Protein AF-A0AA37P888-F1 (afdb_monomer_lite)

pLDDT: mean 81.03, std 15.29, range [33.66, 96.69]

InterPro domains:
  IPR003111 Lon protease, N-terminal domain [PF02190] (8-182)
  IPR003111 Lon protease, N-terminal domain [PS51787] (9-200)
  IPR015947 PUA-like superfamily [SSF88697] (8-184)
  IPR046336 Lon protease, N-terminal domain superfamily [G3DSA:2.30.130.40] (1-153)

Foldseek 3Di:
DPDKDKDKAFEQEAFPPDAADAQDKDKAKDDPLALQVVVRLVVLVVVQVPPPPPRDSQNGKHWYWYFDWPQAPLARHGPDPDPPDDDCVVGPRDDSSNDDPRRTRQKGFTWGFPDWADDPDNMIITIIHGHFIKGFPDFPDPPPTTMTIIITDDDDDDDDPVVVVVVVVVVVVVVVVVVVVVVVVPDDDDPPDPDDDDDD

Organism: NCBI:txid700344

Secondary structure (DSSP, 8-state):
-----EEEEEEEEEPTT----BT-EEEEEE-TT-THHHHHHHHHHHHHHHS-TT--GGGS-EEEEEBPPTTB-TTS-B--S-GGG--GGG-----TTT--GGGB-SEEEEEEEEEEEE-SSS-EEEEEEEEEEEEEEEEEE-SSSEEEEEEEE-------HHHHHHHHHHHHHHHHHHHHHHHHHHSPPPTT--------

Radius of gyration: 19.97 Å; chains: 1; bounding box: 48×46×51 Å

Sequence (200 aa):
MARSQTKTLPVIPLARGTILLPGVAQRIPVTAARPDIPALLANVYTRAASAAPNERIDAVPIACVPVSSPFVGPNGQLLIQDADQMDESLIKEVDPGTARKADLFNYGVAARITGIEGRGTAEFALRVEGIARIRVEKVTQERPHFEAKVKYFYDEVATDAQMQELFSLLKLRSRELVTILRISALLPRSPDSPGGLSPC

Structure (mmCIF, N/CA/C/O backbone):
data_AF-A0AA37P888-F1
#
_entry.id   AF-A0AA37P888-F1
#
loop_
_atom_site.group_PDB
_atom_site.id
_atom_site.type_symbol
_atom_site.label_atom_id
_atom_site.label_alt_id
_atom_site.label_comp_id
_atom_site.label_asym_id
_atom_site.label_entity_id
_atom_site.label_seq_id
_atom_site.pdbx_PDB_ins_code
_atom_site.Cartn_x
_atom_site.Cartn_y
_atom_site.Cartn_z
_atom_site.occupancy
_atom_site.B_iso_or_equiv
_atom_site.auth_seq_id
_atom_site.auth_comp_id
_atom_site.auth_asym_id
_atom_site.auth_atom_id
_atom_site.pdbx_PDB_model_num
ATOM 1 N N . MET A 1 1 ? -14.614 20.191 -3.184 1.00 42.12 1 MET A N 1
ATOM 2 C CA . MET A 1 1 ? -14.450 19.108 -4.183 1.00 42.12 1 MET A CA 1
ATOM 3 C C . MET A 1 1 ? -12.969 18.786 -4.246 1.00 42.12 1 MET A C 1
ATOM 5 O O . MET A 1 1 ? -12.220 19.567 -4.823 1.00 42.12 1 MET A O 1
ATOM 9 N N . ALA A 1 2 ? -12.543 17.697 -3.601 1.00 47.72 2 ALA A N 1
ATOM 10 C CA . ALA A 1 2 ? -11.135 17.324 -3.521 1.00 47.72 2 ALA A CA 1
ATOM 11 C C . ALA A 1 2 ? -10.529 17.186 -4.929 1.00 47.72 2 ALA A C 1
ATOM 13 O O . ALA A 1 2 ? -11.081 16.509 -5.802 1.00 47.72 2 ALA A O 1
ATOM 14 N N . ARG A 1 3 ? -9.404 17.867 -5.163 1.00 54.91 3 ARG A N 1
ATOM 15 C CA . ARG A 1 3 ? -8.704 17.911 -6.451 1.00 54.91 3 ARG A CA 1
ATOM 16 C C . ARG A 1 3 ? -8.185 16.514 -6.787 1.00 54.91 3 ARG A C 1
ATOM 18 O O . ARG A 1 3 ? -7.140 16.097 -6.298 1.00 54.91 3 ARG A O 1
ATOM 25 N N . SER A 1 4 ? -8.922 15.769 -7.605 1.00 65.19 4 SER A N 1
ATOM 26 C CA . SER A 1 4 ? -8.526 14.408 -7.948 1.00 65.19 4 SER A CA 1
ATOM 27 C C . SER A 1 4 ? -7.425 14.417 -9.005 1.00 65.19 4 SER A C 1
ATOM 29 O O . SER A 1 4 ? -7.689 14.625 -10.191 1.00 65.19 4 SER A O 1
ATOM 31 N N . GLN A 1 5 ? -6.186 14.208 -8.572 1.00 82.44 5 GLN A N 1
ATOM 32 C CA . GLN A 1 5 ? -5.038 14.069 -9.460 1.00 82.44 5 GLN A CA 1
ATOM 33 C C . GLN A 1 5 ? -4.903 12.611 -9.904 1.00 82.44 5 GLN A C 1
ATOM 35 O O . GLN A 1 5 ? -5.024 11.691 -9.094 1.00 82.44 5 GLN A O 1
ATOM 40 N N . THR A 1 6 ? -4.650 12.403 -11.195 1.00 89.31 6 THR A N 1
ATOM 41 C CA . THR A 1 6 ? -4.393 11.071 -11.751 1.00 89.31 6 THR A CA 1
ATOM 42 C C . THR A 1 6 ? -2.917 10.951 -12.108 1.00 89.31 6 THR A C 1
ATOM 44 O O . THR A 1 6 ? -2.370 11.862 -12.730 1.00 89.31 6 THR A O 1
ATOM 47 N N . LYS A 1 7 ? -2.261 9.859 -11.709 1.00 91.31 7 LYS A N 1
ATOM 48 C CA . LYS A 1 7 ? -0.824 9.628 -11.940 1.00 91.31 7 LYS A CA 1
ATOM 49 C C . LYS A 1 7 ? -0.560 8.148 -12.213 1.00 91.31 7 LYS A C 1
ATOM 51 O O . LYS A 1 7 ? -1.308 7.295 -11.746 1.00 91.31 7 LYS A O 1
ATOM 56 N N . THR A 1 8 ? 0.499 7.843 -12.955 1.00 93.31 8 THR A N 1
ATOM 57 C CA . THR A 1 8 ? 0.959 6.461 -13.157 1.00 93.31 8 THR A CA 1
ATOM 58 C C . THR A 1 8 ? 2.022 6.123 -12.123 1.00 93.31 8 THR A C 1
ATOM 60 O O . THR A 1 8 ? 3.075 6.765 -12.097 1.00 93.31 8 THR A O 1
ATOM 63 N N . LEU A 1 9 ? 1.751 5.130 -11.277 1.00 93.75 9 LEU A N 1
ATOM 64 C CA . LEU A 1 9 ? 2.642 4.702 -10.200 1.00 93.75 9 LEU A CA 1
ATOM 65 C C . LEU A 1 9 ? 3.036 3.231 -10.361 1.00 93.75 9 LEU A C 1
ATOM 67 O O . LEU A 1 9 ? 2.211 2.428 -10.811 1.00 93.75 9 LEU A O 1
ATOM 71 N N . PRO A 1 10 ? 4.260 2.862 -9.954 1.00 94.81 10 PRO A N 1
ATOM 72 C CA . PRO A 1 10 ? 4.592 1.466 -9.726 1.00 94.81 10 PRO A CA 1
ATOM 73 C C . PRO A 1 10 ? 3.803 0.933 -8.519 1.00 94.81 10 PRO A C 1
ATOM 75 O O . PRO A 1 10 ? 3.622 1.641 -7.525 1.00 94.81 10 PRO A O 1
ATOM 78 N N . VAL A 1 11 ? 3.321 -0.305 -8.605 1.00 95.12 11 VAL A N 1
ATOM 79 C CA . VAL A 1 11 ? 2.431 -0.925 -7.617 1.00 95.12 11 VAL A CA 1
ATOM 80 C C . VAL A 1 11 ? 3.125 -2.109 -6.945 1.00 95.12 11 VAL A C 1
ATOM 82 O O . VAL A 1 11 ? 3.688 -2.969 -7.616 1.00 95.12 11 VAL A O 1
ATOM 85 N N . ILE A 1 12 ? 3.037 -2.170 -5.619 1.00 94.88 12 ILE A N 1
ATOM 86 C CA . ILE A 1 12 ? 3.432 -3.305 -4.790 1.00 94.88 12 ILE A CA 1
ATOM 87 C C . ILE A 1 12 ? 2.158 -4.019 -4.320 1.00 94.88 12 ILE A C 1
ATOM 89 O O . ILE A 1 12 ? 1.401 -3.449 -3.524 1.00 94.88 12 ILE A O 1
ATOM 93 N N . PRO A 1 13 ? 1.931 -5.270 -4.757 1.00 93.38 13 PRO A N 1
ATOM 94 C CA . PRO A 1 13 ? 0.944 -6.146 -4.146 1.00 93.38 13 PRO A CA 1
ATOM 95 C C . PRO A 1 13 ? 1.332 -6.440 -2.692 1.00 93.38 13 PRO A C 1
ATOM 97 O O . PRO A 1 13 ? 2.423 -6.958 -2.418 1.00 93.38 13 PRO A O 1
ATOM 100 N N . LEU A 1 14 ? 0.465 -6.084 -1.749 1.00 91.81 14 LEU A N 1
ATOM 101 C CA . LEU A 1 14 ? 0.632 -6.417 -0.339 1.00 91.81 14 LEU A CA 1
ATOM 102 C C . LEU A 1 14 ? 0.177 -7.857 -0.092 1.00 91.81 14 LEU A C 1
ATOM 104 O O . LEU A 1 14 ? -0.796 -8.316 -0.688 1.00 91.81 14 LEU A O 1
ATOM 108 N N . ALA A 1 15 ? 0.879 -8.557 0.798 1.00 85.88 15 ALA A N 1
ATOM 109 C CA . ALA A 1 15 ? 0.517 -9.911 1.196 1.00 85.88 15 ALA A CA 1
ATOM 110 C C . ALA A 1 15 ? -0.869 -9.948 1.854 1.00 85.88 15 ALA A C 1
ATOM 112 O O . ALA A 1 15 ? -1.365 -8.944 2.383 1.00 85.88 15 ALA A O 1
ATOM 113 N N . ARG A 1 16 ? -1.491 -11.124 1.847 1.00 82.12 16 ARG A N 1
ATOM 114 C CA . ARG A 1 16 ? -2.808 -11.314 2.448 1.00 82.12 16 ARG A CA 1
ATOM 115 C C . ARG A 1 16 ? -2.802 -10.931 3.929 1.00 82.12 16 ARG A C 1
ATOM 117 O O . ARG A 1 16 ? -1.831 -11.166 4.637 1.00 82.12 16 ARG A O 1
ATOM 124 N N . GLY A 1 17 ? -3.883 -10.296 4.379 1.00 78.44 17 GLY A N 1
ATOM 125 C CA . GLY A 1 17 ? -4.006 -9.810 5.757 1.00 78.44 17 GLY A CA 1
ATOM 126 C C . GLY A 1 17 ? -3.201 -8.542 6.058 1.00 78.44 17 GLY A C 1
ATOM 127 O O . GLY A 1 17 ? -3.301 -8.015 7.162 1.00 78.44 17 GLY A O 1
ATOM 128 N N . THR A 1 18 ? -2.449 -8.009 5.089 1.00 86.06 18 THR A N 1
ATOM 129 C CA . THR A 1 18 ? -1.682 -6.773 5.267 1.00 86.06 18 THR A CA 1
ATOM 130 C C . THR A 1 18 ? -2.299 -5.619 4.482 1.00 86.06 18 THR A C 1
ATOM 132 O O . THR A 1 18 ? -2.648 -5.748 3.308 1.00 86.06 18 THR A O 1
ATOM 135 N N . ILE A 1 19 ? -2.456 -4.473 5.145 1.00 90.81 19 ILE A N 1
ATOM 136 C CA . ILE A 1 19 ? -3.015 -3.249 4.567 1.00 90.81 19 ILE A CA 1
ATOM 137 C C . ILE A 1 19 ? -2.170 -2.078 5.054 1.00 90.81 19 ILE A C 1
ATOM 139 O O . ILE A 1 19 ? -1.877 -1.968 6.244 1.00 90.81 19 ILE A O 1
ATOM 143 N N . LEU A 1 20 ? -1.823 -1.182 4.134 1.00 93.81 20 LEU A N 1
ATOM 144 C CA . LEU A 1 20 ? -1.214 0.097 4.466 1.00 93.81 20 LEU A CA 1
ATOM 145 C C . LEU A 1 20 ? -2.306 1.157 4.596 1.00 93.81 20 LEU A C 1
ATOM 147 O O . LEU A 1 20 ? -3.192 1.235 3.747 1.00 93.81 20 LEU A O 1
ATOM 151 N N . LEU A 1 21 ? -2.225 1.991 5.629 1.00 93.62 21 LEU A N 1
ATOM 152 C CA . LEU A 1 21 ? -3.096 3.152 5.809 1.00 93.62 21 LEU A CA 1
ATOM 153 C C . LEU A 1 21 ? -2.294 4.452 5.649 1.00 93.62 21 LEU A C 1
ATOM 155 O O . LEU A 1 21 ? -1.087 4.460 5.907 1.00 93.62 21 LEU A O 1
ATOM 159 N N . PRO A 1 22 ? -2.935 5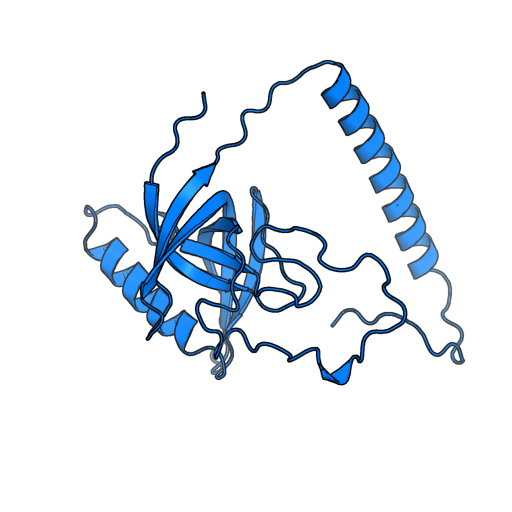.564 5.242 1.00 92.94 22 PRO A N 1
ATOM 160 C CA . PRO A 1 22 ? -2.294 6.875 5.257 1.00 92.94 22 PRO A CA 1
ATOM 161 C C . PRO A 1 22 ? -1.749 7.221 6.652 1.00 92.94 22 PRO A C 1
ATOM 163 O O . PRO A 1 22 ? -2.422 6.990 7.654 1.00 92.94 22 PRO A O 1
ATOM 166 N N . GLY A 1 23 ? -0.528 7.752 6.719 1.00 90.94 23 GLY A N 1
ATOM 167 C CA . GLY A 1 23 ? 0.169 8.106 7.959 1.00 90.94 23 GLY A CA 1
ATOM 168 C C . GLY A 1 23 ? 0.791 6.931 8.723 1.00 90.94 23 GLY A C 1
ATOM 169 O O . GLY A 1 23 ? 1.450 7.151 9.737 1.00 90.94 23 GLY A O 1
ATOM 170 N N . VAL A 1 24 ? 0.611 5.688 8.263 1.00 93.75 24 VAL A N 1
ATOM 171 C CA . VAL A 1 24 ? 1.193 4.496 8.898 1.00 93.75 24 VAL A CA 1
ATOM 172 C C . VAL A 1 24 ? 2.459 4.078 8.158 1.00 93.75 24 VAL A C 1
ATOM 174 O O . VAL A 1 24 ? 2.482 4.020 6.928 1.00 93.75 24 VAL A O 1
ATOM 177 N N . ALA A 1 25 ? 3.511 3.756 8.914 1.00 93.81 25 ALA A N 1
ATOM 178 C CA . ALA A 1 25 ? 4.709 3.120 8.382 1.00 93.81 25 ALA A CA 1
ATOM 179 C C . ALA A 1 25 ? 4.598 1.593 8.492 1.00 93.81 25 ALA A C 1
ATOM 181 O O . ALA A 1 25 ? 4.263 1.069 9.553 1.00 93.81 25 ALA A O 1
ATOM 182 N N . GLN A 1 26 ? 4.917 0.881 7.414 1.00 93.19 26 GLN A N 1
ATOM 183 C CA . GLN A 1 26 ? 4.874 -0.576 7.347 1.00 93.19 26 GLN A CA 1
ATOM 184 C C . GLN A 1 26 ? 6.192 -1.128 6.803 1.00 93.19 26 GLN A C 1
ATOM 186 O O . GLN A 1 26 ? 6.824 -0.541 5.922 1.00 93.19 26 GLN A O 1
ATOM 191 N N . ARG A 1 27 ? 6.597 -2.282 7.334 1.00 92.12 27 ARG A N 1
ATOM 192 C CA . ARG A 1 27 ? 7.737 -3.063 6.855 1.00 92.12 27 ARG A CA 1
ATOM 193 C C . ARG A 1 27 ? 7.231 -4.166 5.927 1.00 92.12 27 ARG A C 1
ATOM 195 O O . ARG A 1 27 ? 6.430 -4.993 6.349 1.00 92.12 27 ARG A O 1
ATOM 202 N N . ILE A 1 28 ? 7.690 -4.168 4.679 1.00 91.19 28 ILE A N 1
ATOM 203 C CA . ILE A 1 28 ? 7.344 -5.169 3.665 1.00 91.19 28 ILE A CA 1
ATOM 204 C C . ILE A 1 28 ? 8.554 -6.095 3.486 1.00 91.19 28 ILE A C 1
ATOM 206 O O . ILE A 1 28 ? 9.589 -5.628 3.006 1.00 91.19 28 ILE A O 1
ATOM 210 N N . PRO A 1 29 ? 8.473 -7.376 3.885 1.00 89.50 29 PRO A N 1
ATOM 211 C CA . PRO A 1 29 ? 9.562 -8.320 3.666 1.00 89.50 29 PRO A CA 1
ATOM 212 C C . PRO A 1 29 ? 9.719 -8.626 2.172 1.00 89.50 29 PRO A C 1
ATOM 214 O O . PRO A 1 29 ? 8.736 -8.785 1.448 1.00 89.50 29 PRO A O 1
ATOM 217 N N . VAL A 1 30 ? 10.966 -8.710 1.718 1.00 89.00 30 VAL A N 1
ATOM 218 C CA . VAL A 1 30 ? 11.347 -9.047 0.347 1.00 89.00 30 VAL A CA 1
ATOM 219 C C . VAL A 1 30 ? 12.167 -10.329 0.382 1.00 89.00 30 VAL A C 1
ATOM 221 O O . VAL A 1 30 ? 13.340 -10.334 0.752 1.00 89.00 30 VAL A O 1
ATOM 224 N N . THR A 1 31 ? 11.506 -11.420 0.013 1.00 87.00 31 THR A N 1
ATOM 225 C CA . THR A 1 31 ? 12.065 -12.773 -0.097 1.00 87.00 31 THR A CA 1
ATOM 226 C C . THR A 1 31 ? 12.345 -13.116 -1.562 1.00 87.00 31 THR A C 1
ATOM 228 O O . THR A 1 31 ? 11.903 -12.410 -2.469 1.00 87.00 31 THR A O 1
ATOM 231 N N . ALA A 1 32 ? 12.985 -14.259 -1.829 1.00 83.06 32 ALA A N 1
ATOM 232 C CA . ALA A 1 32 ? 13.220 -14.742 -3.199 1.00 83.06 32 ALA A CA 1
ATOM 233 C C . ALA A 1 32 ? 11.930 -14.899 -4.040 1.00 83.06 32 ALA A C 1
ATOM 235 O O . ALA A 1 32 ? 11.959 -14.723 -5.255 1.00 83.06 32 ALA A O 1
ATOM 236 N N . ALA A 1 33 ? 10.785 -15.161 -3.396 1.00 85.06 33 ALA A N 1
ATOM 237 C CA . ALA A 1 33 ? 9.466 -15.225 -4.039 1.00 85.06 33 ALA A CA 1
ATOM 238 C C . ALA A 1 33 ? 8.935 -13.868 -4.560 1.00 85.06 33 ALA A C 1
ATOM 240 O O . ALA A 1 33 ? 7.928 -13.833 -5.261 1.00 85.06 33 ALA A O 1
ATOM 241 N N . ARG A 1 34 ? 9.603 -12.746 -4.251 1.00 87.94 34 ARG A N 1
ATOM 242 C CA . ARG A 1 34 ? 9.200 -11.382 -4.639 1.00 87.94 34 ARG A CA 1
ATOM 243 C C . ARG A 1 34 ? 10.198 -10.726 -5.604 1.00 87.94 34 ARG A C 1
ATOM 245 O O . ARG A 1 34 ? 10.778 -9.690 -5.268 1.00 87.94 34 ARG A O 1
ATOM 252 N N . PRO A 1 35 ? 10.417 -11.277 -6.816 1.00 87.88 35 PRO A N 1
ATOM 253 C CA . PRO A 1 35 ? 11.302 -10.656 -7.804 1.00 87.88 35 PRO A CA 1
ATOM 254 C C . PRO A 1 35 ? 10.737 -9.334 -8.356 1.00 87.88 35 PRO A C 1
ATOM 256 O O . PRO A 1 35 ? 11.473 -8.538 -8.940 1.00 87.88 35 PRO A O 1
ATOM 259 N N . ASP A 1 36 ? 9.442 -9.078 -8.145 1.00 90.00 36 ASP A N 1
ATOM 260 C CA . ASP A 1 36 ? 8.753 -7.844 -8.513 1.00 90.00 36 ASP A CA 1
ATOM 261 C C . ASP A 1 36 ? 9.295 -6.624 -7.756 1.00 90.00 36 ASP A C 1
ATOM 263 O O . ASP A 1 36 ? 9.448 -5.557 -8.350 1.00 90.00 36 ASP A O 1
ATOM 267 N N . ILE A 1 37 ? 9.640 -6.766 -6.470 1.00 91.06 37 ILE A N 1
ATOM 268 C CA . ILE A 1 37 ? 10.065 -5.633 -5.635 1.00 91.06 37 ILE A CA 1
ATOM 269 C C . ILE A 1 37 ? 11.451 -5.099 -6.045 1.00 91.06 37 ILE A C 1
ATOM 271 O O . ILE A 1 37 ? 11.565 -3.889 -6.248 1.00 91.06 37 ILE A O 1
ATOM 275 N N . PRO A 1 38 ? 12.503 -5.923 -6.238 1.00 90.44 38 PRO A N 1
ATOM 276 C CA . PRO A 1 38 ? 13.780 -5.441 -6.768 1.00 90.44 38 PRO A CA 1
ATOM 277 C C . PRO A 1 38 ? 13.651 -4.786 -8.151 1.00 90.44 38 PRO A C 1
ATOM 279 O O . PRO A 1 38 ? 14.256 -3.741 -8.394 1.00 90.44 38 PRO A O 1
ATOM 282 N N . ALA A 1 39 ? 12.826 -5.350 -9.043 1.00 90.88 39 ALA A N 1
ATOM 283 C CA . ALA A 1 39 ? 12.571 -4.771 -10.363 1.00 90.88 39 ALA A CA 1
ATOM 284 C C . ALA A 1 39 ? 11.853 -3.412 -10.273 1.00 90.88 39 ALA A C 1
ATOM 286 O O . ALA A 1 39 ? 12.159 -2.489 -11.031 1.00 90.88 39 ALA A O 1
ATOM 287 N N . LEU A 1 40 ? 10.916 -3.276 -9.333 1.00 91.69 40 LEU A N 1
ATOM 288 C CA . LEU A 1 40 ? 10.237 -2.020 -9.038 1.00 91.69 40 LEU A CA 1
ATOM 289 C C . LEU A 1 40 ? 11.209 -0.980 -8.486 1.00 91.69 40 LEU A C 1
ATOM 291 O O . LEU A 1 40 ? 11.192 0.162 -8.939 1.00 91.69 40 LEU A O 1
ATOM 295 N N . LEU A 1 41 ? 12.068 -1.367 -7.538 1.00 90.88 41 LEU A N 1
ATOM 296 C CA . LEU A 1 41 ? 13.082 -0.479 -6.974 1.00 90.88 41 LEU A CA 1
ATOM 297 C C . LEU A 1 41 ? 14.002 0.053 -8.068 1.00 90.88 41 LEU A C 1
ATOM 299 O O . LEU A 1 41 ? 14.199 1.261 -8.134 1.00 90.88 41 LEU A O 1
ATOM 303 N N . ALA A 1 42 ? 14.491 -0.806 -8.968 1.00 89.81 42 ALA A N 1
ATOM 304 C CA . ALA A 1 42 ? 15.305 -0.375 -10.103 1.00 89.81 42 ALA A CA 1
ATOM 305 C C . ALA A 1 42 ? 14.600 0.709 -10.942 1.00 89.81 42 ALA A C 1
ATOM 307 O O . ALA A 1 42 ? 15.192 1.754 -11.200 1.00 89.81 42 ALA A O 1
ATOM 308 N N . ASN A 1 43 ? 13.317 0.522 -11.282 1.00 89.75 43 ASN A N 1
ATOM 309 C CA . ASN A 1 43 ? 12.524 1.533 -11.998 1.00 89.75 43 ASN A CA 1
ATOM 310 C C . ASN A 1 43 ? 12.363 2.828 -11.181 1.00 89.75 43 ASN A C 1
ATOM 312 O O . ASN A 1 43 ? 12.521 3.925 -11.712 1.00 89.75 43 ASN A O 1
ATOM 316 N N . VAL A 1 44 ? 12.095 2.721 -9.878 1.00 88.94 44 VAL A N 1
ATOM 317 C CA . VAL A 1 44 ? 11.992 3.878 -8.977 1.00 88.94 44 VAL A CA 1
ATOM 318 C C . VAL A 1 44 ? 13.302 4.672 -8.939 1.00 88.94 44 VAL A C 1
ATOM 320 O O . VAL A 1 44 ? 13.265 5.894 -9.071 1.00 88.94 44 VAL A O 1
ATOM 323 N N . TYR A 1 45 ? 14.451 3.999 -8.842 1.00 87.44 45 TYR A N 1
ATOM 324 C CA . TYR A 1 45 ? 15.768 4.634 -8.914 1.00 87.44 45 TYR A CA 1
ATOM 325 C C . TYR A 1 45 ? 15.999 5.321 -10.265 1.00 87.44 45 TYR A C 1
ATOM 327 O O . TYR A 1 45 ? 16.456 6.462 -10.292 1.00 87.44 45 TYR A O 1
ATOM 335 N N . THR A 1 46 ? 15.642 4.681 -11.383 1.00 87.06 46 THR A N 1
ATOM 336 C CA . THR A 1 46 ? 15.753 5.288 -12.721 1.00 87.06 46 THR A CA 1
ATOM 337 C C . THR A 1 46 ? 14.867 6.528 -12.864 1.00 87.06 46 THR A C 1
ATOM 339 O O . THR A 1 46 ? 15.311 7.542 -13.405 1.00 87.06 46 THR A O 1
ATOM 342 N N . ARG A 1 47 ? 13.629 6.482 -12.352 1.00 86.81 47 ARG A N 1
ATOM 343 C CA . ARG A 1 47 ? 12.702 7.625 -12.346 1.00 86.81 47 ARG A CA 1
ATOM 344 C C . ARG A 1 47 ? 13.225 8.770 -11.483 1.00 86.81 47 ARG A C 1
ATOM 346 O O . ARG A 1 47 ? 13.178 9.908 -11.934 1.00 86.81 47 ARG A O 1
ATOM 353 N N . ALA A 1 48 ? 13.756 8.469 -10.298 1.00 83.25 48 ALA A N 1
ATOM 354 C CA . ALA A 1 48 ? 14.363 9.465 -9.416 1.00 83.25 48 ALA A CA 1
ATOM 355 C C . ALA A 1 48 ? 15.593 10.122 -10.066 1.00 83.25 48 ALA A C 1
ATOM 357 O O . ALA A 1 48 ? 15.718 11.338 -10.040 1.00 83.25 48 ALA A O 1
ATOM 358 N N . ALA A 1 49 ? 16.455 9.338 -10.723 1.00 80.56 49 ALA A N 1
ATOM 359 C CA . ALA A 1 49 ? 17.638 9.853 -11.417 1.00 80.56 49 ALA A CA 1
ATOM 360 C C . ALA A 1 49 ? 17.308 10.695 -12.666 1.00 80.56 49 ALA A C 1
ATOM 362 O O . ALA A 1 49 ? 18.105 11.540 -13.061 1.00 80.56 49 ALA A O 1
ATOM 363 N N . SER A 1 50 ? 16.159 10.444 -13.303 1.00 79.62 50 SER A N 1
ATOM 364 C CA . SER A 1 50 ? 15.697 11.192 -14.484 1.00 79.62 50 SER A CA 1
ATOM 365 C C . SER A 1 50 ? 14.902 12.449 -14.121 1.00 79.62 50 SER A C 1
ATOM 367 O O . SER A 1 50 ? 14.720 13.331 -14.961 1.00 79.62 50 SER A O 1
ATOM 369 N N . ALA A 1 51 ? 14.391 12.521 -12.892 1.00 69.00 51 ALA A N 1
ATOM 370 C CA . ALA A 1 51 ? 13.799 13.731 -12.354 1.00 69.00 51 ALA A CA 1
ATOM 371 C C . ALA A 1 51 ? 14.899 14.752 -12.016 1.00 69.00 51 ALA A C 1
ATOM 373 O O . ALA A 1 51 ? 16.082 14.422 -11.982 1.00 69.00 51 ALA A O 1
ATOM 374 N N . ALA A 1 52 ? 14.524 16.022 -11.842 1.00 61.00 52 ALA A N 1
ATOM 375 C CA . ALA A 1 52 ? 15.474 17.121 -11.663 1.00 61.00 52 ALA A CA 1
ATOM 376 C C . ALA A 1 52 ? 16.546 16.814 -10.582 1.00 61.00 52 ALA A C 1
ATOM 378 O O . ALA A 1 52 ? 16.245 16.072 -9.647 1.00 61.00 52 ALA A O 1
ATOM 379 N N . PRO A 1 53 ? 17.757 17.420 -10.640 1.00 56.03 53 PRO A N 1
ATOM 380 C CA . PRO A 1 53 ? 18.979 16.974 -9.936 1.00 56.03 53 PRO A CA 1
ATOM 381 C C . PRO A 1 53 ? 18.941 16.861 -8.397 1.00 56.03 53 PRO A C 1
ATOM 383 O O . PRO A 1 53 ? 19.967 16.577 -7.788 1.00 56.03 53 PRO A O 1
ATOM 386 N N . ASN A 1 54 ? 17.800 17.117 -7.757 1.00 53.56 54 ASN A N 1
ATOM 387 C CA . ASN A 1 54 ? 17.621 17.174 -6.309 1.00 53.56 54 ASN A CA 1
ATOM 388 C C . ASN A 1 54 ? 16.476 16.285 -5.782 1.00 53.56 54 ASN A C 1
ATOM 390 O O . ASN A 1 54 ? 16.170 16.347 -4.589 1.00 53.56 54 ASN A O 1
ATOM 394 N N . GLU A 1 55 ? 15.822 15.475 -6.624 1.00 56.78 55 GLU A N 1
ATOM 395 C CA . GLU A 1 55 ? 14.801 14.532 -6.153 1.00 56.78 55 GLU A CA 1
ATOM 396 C C . GLU A 1 55 ? 15.446 13.255 -5.594 1.00 56.78 55 GLU A C 1
ATOM 398 O O . GLU A 1 55 ? 16.113 12.484 -6.281 1.00 56.78 55 GLU A O 1
ATOM 403 N N . ARG A 1 56 ? 15.256 13.049 -4.290 1.00 61.62 56 ARG A N 1
ATOM 404 C CA . ARG A 1 56 ? 15.641 11.832 -3.574 1.00 61.62 56 ARG A CA 1
ATOM 405 C C . ARG A 1 56 ? 14.632 10.703 -3.865 1.00 61.62 56 ARG A C 1
ATOM 407 O O . ARG A 1 56 ? 13.541 10.934 -4.371 1.00 61.62 56 ARG A O 1
ATOM 414 N N . ILE A 1 57 ? 14.984 9.457 -3.548 1.00 60.44 57 ILE A N 1
ATOM 415 C CA . ILE A 1 57 ? 14.167 8.251 -3.836 1.00 60.44 57 ILE A CA 1
ATOM 416 C C . ILE A 1 57 ? 12.787 8.298 -3.153 1.00 60.44 57 ILE A C 1
ATOM 418 O O . ILE A 1 57 ? 11.811 7.763 -3.673 1.00 60.44 57 ILE A O 1
ATOM 422 N N . ASP A 1 58 ? 12.690 8.978 -2.011 1.00 61.72 58 ASP A N 1
ATOM 423 C CA . ASP A 1 58 ? 11.444 9.265 -1.290 1.00 61.72 58 ASP A CA 1
ATOM 424 C C . ASP A 1 58 ? 10.491 10.192 -2.066 1.00 61.72 58 ASP A C 1
ATOM 426 O O . ASP A 1 58 ? 9.307 10.257 -1.728 1.00 61.72 58 ASP A O 1
ATOM 430 N N . ALA A 1 59 ? 10.964 10.868 -3.120 1.00 70.38 59 ALA A N 1
ATOM 431 C CA . ALA A 1 59 ? 10.148 11.717 -3.985 1.00 70.38 59 ALA A CA 1
ATOM 432 C C . ALA A 1 59 ? 9.302 10.927 -4.994 1.00 70.38 59 ALA A C 1
ATOM 434 O O . ALA A 1 59 ? 8.295 11.449 -5.478 1.00 70.38 59 ALA A O 1
ATOM 435 N N . VAL A 1 60 ? 9.661 9.676 -5.313 1.00 82.81 60 VAL A N 1
ATOM 436 C CA . VAL A 1 60 ? 8.900 8.848 -6.259 1.00 82.81 60 VAL A CA 1
ATOM 437 C C . VAL A 1 60 ? 7.865 8.020 -5.489 1.00 82.81 60 VAL A C 1
ATOM 439 O O . VAL A 1 60 ? 8.218 7.020 -4.861 1.00 82.81 60 VAL A O 1
ATOM 442 N N . PRO A 1 61 ? 6.570 8.393 -5.524 1.00 90.06 61 PRO A N 1
ATOM 443 C CA . PRO A 1 61 ? 5.543 7.624 -4.842 1.00 90.06 61 PRO A CA 1
ATOM 444 C C . PRO A 1 61 ? 5.351 6.257 -5.501 1.00 90.06 61 PRO A C 1
ATOM 446 O O . PRO A 1 61 ? 5.339 6.126 -6.727 1.00 90.06 61 PRO A O 1
ATOM 449 N N . ILE A 1 62 ? 5.129 5.257 -4.661 1.00 94.44 62 ILE A N 1
ATOM 450 C CA . ILE A 1 62 ? 4.701 3.909 -5.031 1.00 94.44 62 ILE A CA 1
ATOM 451 C C . ILE A 1 62 ? 3.239 3.712 -4.612 1.00 94.44 62 ILE A C 1
ATOM 453 O O . ILE A 1 62 ? 2.704 4.475 -3.810 1.00 94.44 62 ILE A O 1
ATOM 457 N N . ALA A 1 63 ? 2.573 2.692 -5.134 1.00 95.44 63 ALA A N 1
ATOM 458 C CA . ALA A 1 63 ? 1.219 2.312 -4.744 1.00 95.44 63 ALA A CA 1
ATOM 459 C C . ALA A 1 63 ? 1.243 0.963 -4.020 1.00 95.44 63 ALA A C 1
ATOM 461 O O . ALA A 1 63 ? 1.627 -0.038 -4.606 1.00 95.44 63 ALA A O 1
ATOM 462 N N . CYS A 1 64 ? 0.800 0.908 -2.770 1.00 95.00 64 CYS A N 1
ATOM 463 C CA . CYS A 1 64 ? 0.637 -0.338 -2.028 1.00 95.00 64 CYS A CA 1
ATOM 464 C C . CYS A 1 64 ? -0.822 -0.790 -2.135 1.00 95.00 64 CYS A C 1
ATOM 466 O O . CYS A 1 64 ? -1.723 -0.087 -1.667 1.00 95.00 64 CYS A O 1
ATOM 468 N N . VAL A 1 65 ? -1.062 -1.938 -2.771 1.00 94.44 65 VAL A N 1
ATOM 469 C CA . VAL A 1 65 ? -2.413 -2.444 -3.056 1.00 94.44 65 VAL A CA 1
ATOM 470 C C . VAL A 1 65 ? -2.567 -3.844 -2.462 1.00 94.44 65 VAL A C 1
ATOM 472 O O . VAL A 1 65 ? -1.763 -4.715 -2.785 1.00 94.44 65 VAL A O 1
ATOM 475 N N . PRO A 1 66 ? -3.564 -4.088 -1.597 1.00 91.56 66 PRO A N 1
ATOM 476 C CA . PRO A 1 66 ? -3.817 -5.420 -1.063 1.00 91.56 66 PRO A CA 1
ATOM 477 C C . PRO A 1 66 ? -4.286 -6.391 -2.146 1.00 91.56 66 PRO A C 1
ATOM 479 O O . PRO A 1 66 ? -5.010 -6.012 -3.074 1.00 91.56 66 PRO A O 1
ATOM 482 N N . VAL A 1 67 ? -3.894 -7.658 -1.998 1.00 88.31 67 VAL A N 1
ATOM 483 C CA . VAL A 1 67 ? -4.458 -8.748 -2.800 1.00 88.31 67 VAL A 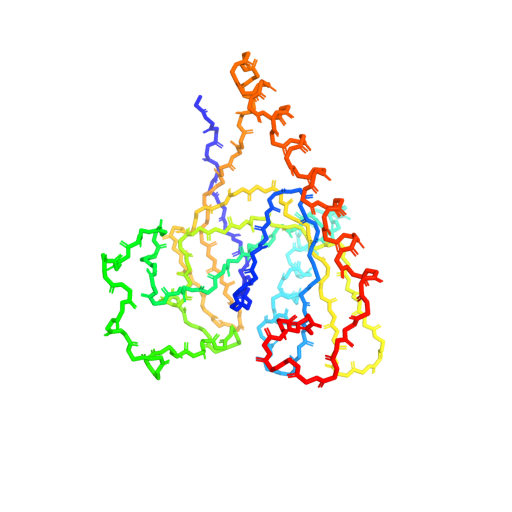CA 1
ATOM 484 C C . VAL A 1 67 ? -5.936 -8.948 -2.464 1.00 88.31 67 VAL A C 1
ATOM 486 O O . VAL A 1 67 ? -6.337 -8.860 -1.300 1.00 88.31 67 VAL A O 1
ATOM 489 N N . SER A 1 68 ? -6.750 -9.189 -3.489 1.00 78.25 68 SER A N 1
ATOM 490 C CA . SER A 1 68 ? -8.187 -9.410 -3.375 1.00 78.25 68 SER A CA 1
ATOM 491 C C . SER A 1 68 ? -8.484 -10.623 -2.504 1.00 78.25 68 SER A C 1
ATOM 493 O O . SER A 1 68 ? -7.815 -11.653 -2.594 1.00 78.25 68 SER A O 1
ATOM 495 N N . SER A 1 69 ? -9.524 -10.516 -1.684 1.00 71.25 69 SER A N 1
ATOM 496 C CA . SER A 1 69 ? -10.050 -11.646 -0.925 1.00 71.25 69 SER A CA 1
ATOM 497 C C . SER A 1 69 ? -11.234 -12.258 -1.675 1.00 71.25 69 SER A C 1
ATOM 499 O O . SER A 1 69 ? -12.061 -11.492 -2.162 1.00 71.25 69 SER A O 1
ATOM 501 N N . PRO A 1 70 ? -11.405 -13.592 -1.716 1.00 66.38 70 PRO A N 1
ATOM 502 C CA . PRO A 1 70 ? -12.604 -14.203 -2.300 1.00 66.38 70 PRO A CA 1
ATOM 503 C C . PRO A 1 70 ? -13.896 -13.771 -1.585 1.00 66.38 70 PRO A C 1
ATOM 505 O O . PRO A 1 70 ? -14.974 -13.824 -2.165 1.00 66.38 70 PRO A O 1
ATOM 508 N N . PHE A 1 71 ? -13.785 -13.301 -0.338 1.00 64.50 71 PHE A N 1
ATOM 509 C CA . PHE A 1 71 ? -14.917 -12.879 0.487 1.00 64.50 71 PHE A CA 1
ATOM 510 C C . PHE A 1 71 ? -15.451 -11.481 0.138 1.00 64.50 71 PHE A C 1
ATOM 512 O O . PHE A 1 71 ? -16.537 -11.091 0.573 1.00 64.50 71 PHE A O 1
ATOM 519 N N . VAL A 1 72 ? -14.674 -10.697 -0.613 1.00 69.75 72 VAL A N 1
ATOM 520 C CA . VAL A 1 72 ? -14.951 -9.282 -0.844 1.00 69.75 72 VAL A CA 1
ATOM 521 C C . VAL A 1 72 ? -14.704 -8.954 -2.308 1.00 69.75 72 VAL A C 1
ATOM 523 O O . VAL A 1 72 ? -13.632 -9.210 -2.845 1.00 69.75 72 VAL A O 1
ATOM 526 N N . GLY A 1 73 ? -15.686 -8.344 -2.964 1.00 67.00 73 GLY A N 1
ATOM 527 C CA . GLY A 1 73 ? -15.566 -7.946 -4.357 1.00 67.00 73 GLY A CA 1
ATOM 528 C C . GLY A 1 73 ? -14.436 -6.933 -4.574 1.00 67.00 73 GLY A C 1
ATOM 529 O O . GLY A 1 73 ? -13.982 -6.291 -3.625 1.00 67.00 73 GLY A O 1
ATOM 530 N N . PRO A 1 74 ? -14.026 -6.686 -5.829 1.00 68.56 74 PRO A N 1
ATOM 531 C CA . PRO A 1 74 ? -12.885 -5.819 -6.163 1.00 68.56 74 PRO A CA 1
ATOM 532 C C . PRO A 1 74 ? -12.976 -4.385 -5.611 1.00 68.56 74 PRO A C 1
ATOM 534 O O . PRO A 1 74 ? -11.968 -3.687 -5.496 1.00 68.56 74 PRO A O 1
ATOM 537 N N . ASN A 1 75 ? -14.193 -3.940 -5.276 1.00 71.12 75 ASN A N 1
ATOM 538 C CA . ASN A 1 75 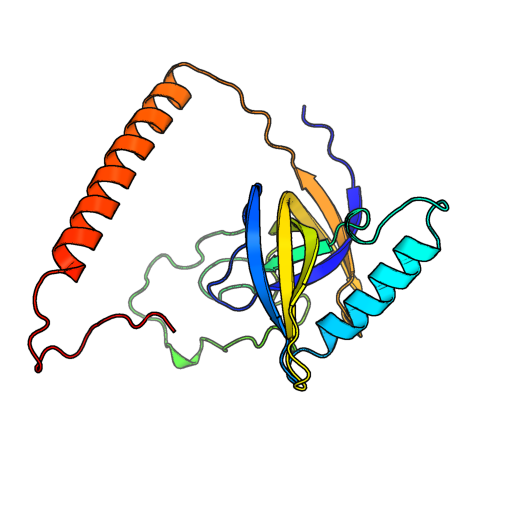? -14.503 -2.628 -4.705 1.00 71.12 75 ASN A CA 1
ATOM 539 C C . ASN A 1 75 ? -14.730 -2.638 -3.181 1.00 71.12 75 ASN A C 1
ATOM 541 O O . ASN A 1 75 ? -15.173 -1.627 -2.647 1.00 71.12 75 ASN A O 1
ATOM 545 N N . GLY A 1 76 ? -14.484 -3.746 -2.479 1.00 66.12 76 GLY A N 1
ATOM 546 C CA . GLY A 1 76 ? -14.738 -3.826 -1.036 1.00 66.12 76 GLY A CA 1
ATOM 547 C C . GLY A 1 76 ? -16.166 -4.249 -0.657 1.00 66.12 76 GLY A C 1
ATOM 548 O O . GLY A 1 76 ? -16.554 -4.112 0.497 1.00 66.12 76 GLY A O 1
ATOM 549 N N . GLN A 1 77 ? -16.968 -4.729 -1.611 1.00 72.44 77 GLN A N 1
ATOM 550 C CA . GLN A 1 77 ? -18.352 -5.155 -1.366 1.00 72.44 77 GLN A CA 1
ATOM 551 C C . GLN A 1 77 ? -18.370 -6.565 -0.773 1.00 72.44 77 GLN A C 1
ATOM 553 O O . GLN A 1 77 ? -17.741 -7.457 -1.335 1.00 72.44 77 GLN A O 1
ATOM 558 N N . LEU A 1 78 ? -19.085 -6.778 0.333 1.00 64.88 78 LEU A N 1
ATOM 559 C CA . LEU A 1 78 ? -19.301 -8.120 0.879 1.00 64.88 78 LEU A CA 1
ATOM 560 C C . LEU A 1 78 ? -20.053 -8.956 -0.163 1.00 64.88 78 LEU A C 1
ATOM 562 O O . LEU A 1 78 ? -21.166 -8.604 -0.546 1.00 64.88 78 LEU A O 1
ATOM 566 N N . LEU A 1 79 ? -19.422 -10.026 -0.648 1.00 62.28 79 LEU A N 1
ATOM 567 C CA . LEU A 1 79 ? -20.034 -10.931 -1.629 1.00 62.28 79 LEU A CA 1
ATOM 568 C C . LEU A 1 79 ? -20.811 -12.074 -0.966 1.00 62.28 79 LEU A C 1
ATOM 570 O O . LEU A 1 79 ? -21.444 -12.860 -1.663 1.00 62.28 79 LEU A O 1
ATOM 574 N N . ILE A 1 80 ? -20.769 -12.166 0.364 1.00 61.38 80 ILE A N 1
ATOM 575 C CA . ILE A 1 80 ? -21.328 -13.280 1.127 1.00 61.38 80 ILE A CA 1
ATOM 576 C C . ILE A 1 80 ? -22.367 -12.734 2.101 1.00 61.38 80 ILE A C 1
ATOM 578 O O . ILE A 1 80 ? -22.059 -11.857 2.907 1.00 61.38 80 ILE A O 1
ATOM 582 N N . GLN A 1 81 ? -23.592 -13.254 2.000 1.00 57.66 81 GLN A N 1
ATOM 583 C CA . GLN A 1 81 ? -24.657 -13.059 2.989 1.00 57.66 81 GLN A CA 1
ATOM 584 C C . GLN A 1 81 ? -24.678 -14.187 4.040 1.00 57.66 81 GLN A C 1
ATOM 586 O O . GLN A 1 81 ? -25.102 -13.926 5.158 1.00 57.66 81 GLN A O 1
ATOM 591 N N . ASP A 1 82 ? -24.117 -15.369 3.734 1.00 52.97 82 ASP A N 1
ATOM 592 C CA . ASP A 1 82 ? -24.086 -16.548 4.615 1.00 52.97 82 ASP A CA 1
ATOM 593 C C . ASP A 1 82 ? -22.676 -17.169 4.677 1.00 52.97 82 ASP A C 1
ATOM 595 O O . ASP A 1 82 ? -22.220 -17.825 3.740 1.00 52.97 82 ASP A O 1
ATOM 599 N N . ALA A 1 83 ? -21.955 -16.930 5.776 1.00 55.41 83 ALA A N 1
ATOM 600 C CA . ALA A 1 83 ? -20.551 -17.325 5.953 1.00 55.41 83 ALA A CA 1
ATOM 601 C C . ALA A 1 83 ? -20.335 -18.823 6.265 1.00 55.41 83 ALA A C 1
ATOM 603 O O . ALA A 1 83 ? -19.199 -19.290 6.225 1.00 55.41 83 ALA A O 1
ATOM 604 N N . ASP A 1 84 ? -21.402 -19.579 6.537 1.00 56.88 84 ASP A N 1
ATOM 605 C CA . ASP A 1 84 ? -21.318 -20.926 7.125 1.00 56.88 84 ASP A CA 1
ATOM 606 C C . ASP A 1 84 ? -21.151 -22.073 6.105 1.00 56.88 84 ASP A C 1
ATOM 608 O O . ASP A 1 84 ? -20.966 -23.222 6.499 1.00 56.88 84 ASP A O 1
ATOM 612 N N . GLN A 1 85 ? -21.206 -21.801 4.794 1.00 54.97 85 GLN A N 1
ATOM 613 C CA . GLN A 1 85 ? -21.160 -22.837 3.742 1.00 54.97 85 GLN A CA 1
ATOM 614 C C . GLN A 1 85 ? -20.019 -22.660 2.729 1.00 54.97 85 GLN A C 1
ATOM 616 O O . GLN A 1 85 ? -20.155 -23.047 1.566 1.00 54.97 85 GLN A O 1
ATOM 621 N N . MET A 1 86 ? -18.892 -22.062 3.123 1.00 57.00 86 MET A N 1
ATOM 622 C CA . MET A 1 86 ? -17.744 -21.936 2.222 1.00 57.00 86 MET A CA 1
ATOM 623 C C . MET A 1 86 ? -16.636 -22.936 2.530 1.00 57.00 86 MET A C 1
ATOM 625 O O . MET A 1 86 ? -16.159 -23.054 3.652 1.00 57.00 86 MET A O 1
ATOM 629 N N . ASP A 1 87 ? -16.206 -23.619 1.474 1.00 55.78 87 ASP A N 1
ATOM 630 C CA . ASP A 1 87 ? -15.076 -24.533 1.481 1.00 55.78 87 ASP A CA 1
ATOM 631 C C . ASP A 1 87 ? -13.767 -23.729 1.590 1.00 55.78 87 ASP A C 1
ATOM 633 O O . ASP A 1 87 ? -13.384 -23.007 0.662 1.00 55.78 87 ASP A O 1
ATOM 637 N N . GLU A 1 88 ? -13.083 -23.820 2.735 1.00 57.44 88 GLU A N 1
ATOM 638 C CA . GLU A 1 88 ? -11.805 -23.137 2.982 1.00 57.44 88 GLU A CA 1
ATOM 639 C C . GLU A 1 88 ? -10.728 -23.518 1.952 1.00 57.44 88 GLU A C 1
ATOM 641 O O . GLU A 1 88 ? -9.813 -22.737 1.696 1.00 57.44 88 GLU A O 1
ATOM 646 N N . SER A 1 89 ? -10.860 -24.667 1.280 1.00 55.81 89 SER A N 1
ATOM 647 C CA . SER A 1 89 ? -9.941 -25.095 0.219 1.00 55.81 89 SER A CA 1
ATOM 648 C C . SER A 1 89 ? -10.049 -24.269 -1.077 1.00 55.81 89 SER A C 1
ATOM 650 O O . SER A 1 89 ? -9.115 -24.251 -1.882 1.00 55.81 89 SER A O 1
ATOM 652 N N . LEU A 1 90 ? -11.148 -23.523 -1.273 1.00 53.44 90 LEU A N 1
ATOM 653 C CA . LEU A 1 90 ? -11.309 -22.563 -2.378 1.00 53.44 90 LEU A CA 1
ATOM 654 C C . LEU A 1 90 ? -10.553 -21.253 -2.133 1.00 53.44 90 LEU A C 1
ATOM 656 O O . LEU A 1 90 ? -10.397 -20.438 -3.051 1.00 53.44 90 LEU A O 1
ATOM 660 N N . ILE A 1 91 ? -10.065 -21.043 -0.910 1.00 58.22 91 ILE A N 1
ATOM 661 C CA . ILE A 1 91 ? -9.231 -19.911 -0.539 1.00 58.22 91 ILE A CA 1
ATOM 662 C C . ILE A 1 91 ? -7.841 -20.141 -1.131 1.00 58.22 91 ILE A C 1
ATOM 664 O O . ILE A 1 91 ? -6.906 -20.564 -0.457 1.00 58.22 91 ILE A O 1
ATOM 668 N N . LYS A 1 92 ? -7.689 -19.855 -2.426 1.00 60.53 92 LYS A N 1
ATOM 669 C CA . LYS A 1 92 ? -6.364 -19.808 -3.041 1.00 60.53 92 LYS A CA 1
ATOM 670 C C . LYS A 1 92 ? -5.552 -18.745 -2.317 1.00 60.53 92 LYS A C 1
ATOM 672 O O . LYS A 1 92 ? -5.884 -17.559 -2.357 1.00 60.53 92 LYS A O 1
ATOM 677 N N . GLU A 1 93 ? -4.501 -19.181 -1.639 1.00 66.69 93 GLU A N 1
ATOM 678 C CA . GLU A 1 93 ? -3.497 -18.291 -1.088 1.00 66.69 93 GLU A CA 1
ATOM 679 C C . GLU A 1 93 ? -2.782 -17.629 -2.270 1.00 66.69 93 GLU A C 1
ATOM 681 O O . GLU A 1 93 ? -1.942 -18.227 -2.940 1.00 66.69 93 GLU A O 1
ATOM 686 N N . VAL A 1 94 ? -3.226 -16.420 -2.622 1.00 72.25 94 VAL A N 1
ATOM 687 C CA . VAL A 1 94 ? -2.611 -15.653 -3.703 1.00 72.25 94 VAL A CA 1
ATOM 688 C C . VAL A 1 94 ? -1.258 -15.178 -3.203 1.00 72.25 94 VAL A C 1
ATOM 690 O O . VAL A 1 94 ? -1.175 -14.264 -2.379 1.00 72.25 94 VAL A O 1
ATOM 693 N N . ASP A 1 95 ? -0.200 -15.787 -3.727 1.00 78.75 95 ASP A N 1
ATOM 694 C CA . ASP A 1 95 ? 1.148 -15.287 -3.522 1.00 78.75 95 ASP A CA 1
ATOM 695 C C . ASP A 1 95 ? 1.292 -13.931 -4.240 1.00 78.75 95 ASP A C 1
ATOM 697 O O . ASP A 1 95 ? 1.136 -13.848 -5.465 1.00 78.75 95 ASP A O 1
ATOM 701 N N . PRO A 1 96 ? 1.601 -12.845 -3.514 1.00 79.44 96 PRO A N 1
ATOM 702 C CA . PRO A 1 96 ? 1.735 -11.528 -4.117 1.00 79.44 96 PRO A CA 1
ATOM 703 C C . PRO A 1 96 ? 2.866 -11.434 -5.161 1.00 79.44 96 PRO A C 1
ATOM 705 O O . PRO A 1 96 ? 2.826 -10.524 -5.987 1.00 79.44 96 PRO A O 1
ATOM 708 N N . GLY A 1 97 ? 3.841 -12.356 -5.179 1.00 78.25 97 GLY A N 1
ATOM 709 C CA . GLY A 1 97 ? 4.859 -12.435 -6.238 1.00 78.25 97 GLY A CA 1
ATOM 710 C C . GLY A 1 97 ? 4.323 -12.965 -7.578 1.00 78.25 97 GLY A C 1
ATOM 711 O O . GLY A 1 97 ? 4.789 -12.576 -8.661 1.00 78.25 97 GLY A O 1
ATOM 712 N N . THR A 1 98 ? 3.299 -13.820 -7.534 1.00 83.12 98 THR A N 1
ATOM 713 C CA . THR A 1 98 ? 2.657 -14.425 -8.715 1.00 83.12 98 THR A CA 1
ATOM 714 C C . THR A 1 98 ? 1.292 -13.823 -9.056 1.00 83.12 98 THR A C 1
ATOM 716 O O . THR A 1 98 ? 0.757 -14.136 -10.123 1.00 83.12 98 THR A O 1
ATOM 719 N N . ALA A 1 99 ? 0.791 -12.905 -8.224 1.00 85.06 99 ALA A N 1
ATOM 720 C CA . ALA A 1 99 ? -0.459 -12.178 -8.425 1.00 85.06 99 ALA A CA 1
ATOM 721 C C . ALA A 1 99 ? -0.581 -11.576 -9.835 1.00 85.06 99 ALA A C 1
ATOM 723 O O . ALA A 1 99 ? 0.403 -11.142 -10.448 1.00 85.06 99 ALA A O 1
ATOM 724 N N . ARG A 1 100 ? -1.815 -11.542 -10.343 1.00 86.81 100 ARG A N 1
ATOM 725 C CA . ARG A 1 100 ? -2.220 -10.893 -11.597 1.00 86.81 100 ARG A CA 1
ATOM 726 C C . ARG A 1 100 ? -3.127 -9.705 -11.298 1.00 86.81 100 ARG A C 1
ATOM 728 O O . ARG A 1 100 ? -3.589 -9.531 -10.174 1.00 86.81 100 ARG A O 1
ATOM 735 N N . LYS A 1 101 ? -3.457 -8.897 -12.311 1.00 87.19 101 LYS A N 1
ATOM 736 C CA . LYS A 1 101 ? -4.380 -7.757 -12.151 1.00 87.19 101 LYS A CA 1
ATOM 737 C C . LYS A 1 101 ? -5.716 -8.132 -11.498 1.00 87.19 101 LYS A C 1
ATOM 739 O O . LYS A 1 101 ? -6.278 -7.309 -10.784 1.00 87.19 101 LYS A O 1
ATOM 744 N N . ALA A 1 102 ? -6.242 -9.323 -11.787 1.00 84.56 102 ALA A N 1
ATOM 745 C CA . ALA A 1 102 ? -7.518 -9.785 -11.238 1.00 84.56 102 ALA A CA 1
ATOM 746 C C . ALA A 1 102 ? -7.458 -10.042 -9.724 1.00 84.56 102 ALA A C 1
ATOM 748 O O . ALA A 1 102 ? -8.491 -9.977 -9.066 1.00 84.56 102 ALA A O 1
ATOM 749 N N . ASP A 1 103 ? -6.256 -10.270 -9.191 1.00 85.56 103 ASP A N 1
ATOM 750 C CA . ASP A 1 103 ? -6.029 -10.593 -7.788 1.00 85.56 103 ASP A CA 1
ATOM 751 C C . ASP A 1 103 ? -5.734 -9.345 -6.940 1.00 85.56 103 ASP A C 1
ATOM 753 O O . ASP A 1 103 ? -5.291 -9.463 -5.801 1.00 85.56 103 ASP A O 1
ATOM 757 N N . LEU A 1 104 ? -5.919 -8.136 -7.482 1.00 87.75 104 LEU A N 1
ATOM 758 C CA . LEU A 1 104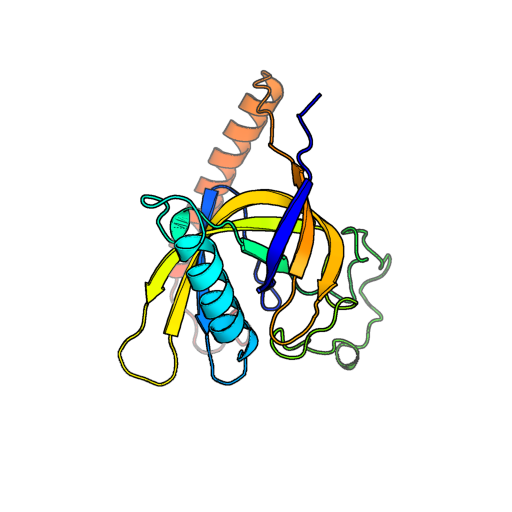 ? -5.675 -6.869 -6.789 1.00 87.75 104 LEU A CA 1
ATOM 759 C C . LEU A 1 104 ? -6.991 -6.148 -6.501 1.00 87.75 104 LEU A C 1
ATOM 761 O O . LEU A 1 104 ? -7.888 -6.092 -7.342 1.00 87.75 104 LEU A O 1
ATOM 765 N N . PHE A 1 105 ? -7.089 -5.526 -5.326 1.00 89.81 105 PHE A N 1
ATOM 766 C CA . PHE A 1 105 ? -8.186 -4.602 -5.048 1.00 89.81 105 PHE A CA 1
ATOM 767 C C . PHE A 1 105 ? -8.085 -3.326 -5.898 1.00 89.81 105 PHE A C 1
ATOM 769 O O . PHE A 1 105 ? -7.004 -2.853 -6.250 1.00 89.81 105 PHE A O 1
ATOM 776 N N . ASN A 1 106 ? -9.233 -2.692 -6.153 1.00 90.75 106 ASN A N 1
ATOM 777 C CA . ASN A 1 106 ? -9.281 -1.404 -6.850 1.00 90.75 106 ASN A CA 1
ATOM 778 C C . ASN A 1 106 ? -8.859 -0.223 -5.966 1.00 90.75 106 ASN A C 1
ATOM 780 O O . ASN A 1 106 ? -8.757 0.899 -6.458 1.00 90.75 106 ASN A O 1
ATOM 784 N N . TYR A 1 107 ? -8.631 -0.447 -4.674 1.00 92.19 107 TYR A N 1
ATOM 785 C CA . TYR A 1 107 ? -8.228 0.576 -3.718 1.00 92.19 107 TYR A CA 1
ATOM 786 C C . TYR A 1 107 ? -6.928 0.181 -3.033 1.00 92.19 107 TYR A C 1
ATOM 788 O O . TYR A 1 107 ? -6.700 -0.983 -2.718 1.00 92.19 107 TYR A O 1
ATOM 796 N N . GLY A 1 108 ? -6.093 1.178 -2.780 1.00 93.62 108 GLY A N 1
ATOM 797 C CA . GLY A 1 108 ? -4.841 1.019 -2.059 1.00 93.62 108 GLY A CA 1
ATOM 798 C C . GLY A 1 108 ? -4.389 2.345 -1.473 1.00 93.62 108 GLY A C 1
ATOM 799 O O . GLY A 1 108 ? -5.169 3.296 -1.353 1.00 93.62 108 GLY A O 1
ATOM 800 N N . VAL A 1 109 ? -3.108 2.424 -1.138 1.00 95.69 109 VAL A N 1
ATOM 801 C CA . VAL A 1 109 ? -2.498 3.628 -0.575 1.00 95.69 109 VAL A CA 1
ATOM 802 C C . VAL A 1 109 ? -1.251 3.992 -1.364 1.00 95.69 109 VAL A C 1
ATOM 804 O O . VAL A 1 109 ? -0.377 3.159 -1.581 1.00 95.69 109 VAL A O 1
ATOM 807 N N . ALA A 1 110 ? -1.165 5.250 -1.796 1.00 95.06 110 ALA A N 1
ATOM 808 C CA . ALA A 1 110 ? 0.091 5.805 -2.277 1.00 95.06 110 ALA A CA 1
ATOM 809 C C . ALA A 1 110 ? 1.046 5.921 -1.093 1.00 95.06 110 ALA A C 1
ATOM 811 O O . ALA A 1 110 ? 0.665 6.460 -0.057 1.00 95.06 110 ALA A O 1
ATOM 812 N N . ALA A 1 111 ? 2.270 5.441 -1.248 1.00 95.00 111 ALA A N 1
ATOM 813 C CA . ALA A 1 111 ? 3.277 5.412 -0.207 1.00 95.00 111 ALA A CA 1
ATOM 814 C C . ALA A 1 111 ? 4.602 5.989 -0.707 1.00 95.00 111 ALA A C 1
ATOM 816 O O . ALA A 1 111 ? 4.878 5.990 -1.908 1.00 95.00 111 ALA A O 1
ATOM 817 N N . ARG A 1 112 ? 5.437 6.450 0.223 1.00 92.94 112 ARG A N 1
ATOM 818 C CA . ARG A 1 112 ? 6.855 6.728 -0.034 1.00 92.94 112 ARG A CA 1
ATOM 819 C C . ARG A 1 112 ? 7.716 5.623 0.548 1.00 92.94 112 ARG A C 1
ATOM 821 O O . ARG A 1 112 ? 7.388 5.058 1.592 1.00 92.94 112 ARG A O 1
ATOM 828 N N . ILE A 1 113 ? 8.836 5.354 -0.106 1.00 92.00 113 ILE A N 1
ATOM 829 C CA . ILE A 1 113 ? 9.872 4.479 0.433 1.00 92.00 113 ILE A CA 1
ATOM 830 C C . ILE A 1 113 ? 10.706 5.309 1.407 1.00 92.00 113 ILE A C 1
ATOM 832 O O . ILE A 1 113 ? 11.311 6.302 1.014 1.00 92.00 113 ILE A O 1
ATOM 836 N N . THR A 1 114 ? 10.715 4.919 2.680 1.00 91.62 114 THR A N 1
ATOM 837 C CA . THR A 1 114 ? 11.471 5.617 3.734 1.00 91.62 114 THR A CA 1
ATOM 838 C C . THR A 1 114 ? 12.817 4.962 4.016 1.00 91.62 114 THR A C 1
ATOM 840 O O . THR A 1 114 ? 13.718 5.615 4.535 1.00 91.62 114 THR A O 1
ATOM 843 N N . GLY A 1 115 ? 12.987 3.689 3.654 1.00 89.25 115 GLY A N 1
ATOM 844 C CA . GLY A 1 115 ? 14.261 3.001 3.799 1.00 89.25 115 GLY A CA 1
ATOM 845 C C . GLY A 1 115 ? 14.242 1.573 3.278 1.00 89.25 115 GLY A C 1
ATOM 846 O O . GLY A 1 115 ? 13.187 0.985 3.040 1.00 89.25 115 GLY A O 1
ATOM 847 N N . ILE A 1 116 ? 15.439 1.019 3.120 1.00 89.88 116 ILE A N 1
ATOM 848 C CA . ILE A 1 116 ? 15.676 -0.387 2.799 1.00 89.88 116 ILE A CA 1
ATOM 849 C C . ILE A 1 116 ? 16.483 -0.964 3.962 1.00 89.88 116 ILE A C 1
ATOM 851 O O . ILE A 1 116 ? 17.569 -0.483 4.276 1.00 89.88 116 ILE A O 1
ATOM 855 N N . GLU A 1 117 ? 15.933 -1.974 4.625 1.00 87.56 117 GLU A N 1
ATOM 856 C CA . GLU A 1 117 ? 16.545 -2.666 5.753 1.00 87.56 117 GLU A CA 1
ATOM 857 C C . GLU A 1 117 ? 17.062 -4.026 5.280 1.00 87.56 117 GLU A C 1
ATOM 859 O O . GLU A 1 117 ? 16.281 -4.945 5.048 1.00 87.56 117 GLU A O 1
ATOM 864 N N . GLY A 1 118 ? 18.376 -4.182 5.147 1.00 76.38 118 GLY A N 1
ATOM 865 C CA . GLY A 1 118 ? 18.993 -5.454 4.770 1.00 76.38 118 GLY A CA 1
ATOM 866 C C . GLY A 1 118 ? 20.247 -5.711 5.592 1.00 76.38 118 GLY A C 1
ATOM 867 O O . GLY A 1 118 ? 21.052 -4.805 5.800 1.00 76.38 118 GLY A O 1
ATOM 868 N N . ARG A 1 119 ? 20.421 -6.946 6.068 1.00 61.94 119 ARG A N 1
ATOM 869 C CA . ARG A 1 119 ? 21.650 -7.402 6.735 1.00 61.94 119 ARG A CA 1
ATOM 870 C C . ARG A 1 119 ? 22.333 -8.467 5.881 1.00 61.94 119 ARG A C 1
ATOM 872 O O . ARG A 1 119 ? 22.352 -9.619 6.277 1.00 61.94 119 ARG A O 1
ATOM 879 N N . GLY A 1 120 ? 22.856 -8.099 4.710 1.00 57.50 120 GLY A N 1
ATOM 880 C CA . GLY A 1 120 ? 23.793 -8.916 3.912 1.00 57.50 120 GLY A CA 1
ATOM 881 C C . GLY A 1 120 ? 23.333 -10.307 3.431 1.00 57.50 120 GLY A C 1
ATOM 882 O O . GLY A 1 120 ? 24.046 -10.928 2.651 1.00 57.50 120 GLY A O 1
ATOM 883 N N . THR A 1 121 ? 22.176 -10.805 3.862 1.00 62.56 121 THR A N 1
ATOM 884 C CA . THR A 1 121 ? 21.541 -12.029 3.377 1.00 62.56 121 THR A CA 1
ATOM 885 C C . THR A 1 121 ? 20.667 -11.708 2.167 1.00 62.56 121 THR A C 1
ATOM 887 O O . THR A 1 121 ? 20.309 -10.554 1.934 1.00 62.56 121 THR A O 1
ATOM 890 N N . ALA A 1 122 ? 20.311 -12.727 1.382 1.00 69.25 122 ALA A N 1
ATOM 891 C CA . ALA A 1 122 ? 19.496 -12.603 0.167 1.00 69.25 122 ALA A CA 1
ATOM 892 C C . ALA A 1 122 ? 18.069 -12.046 0.393 1.00 69.25 122 ALA A C 1
ATOM 894 O O . ALA A 1 122 ? 17.296 -11.932 -0.555 1.00 69.25 122 ALA A O 1
ATOM 895 N N . GLU A 1 123 ? 17.723 -11.694 1.632 1.00 83.62 123 GLU A N 1
ATOM 896 C CA . GLU A 1 123 ? 16.436 -11.146 2.036 1.00 83.62 123 GLU A CA 1
ATOM 897 C C . GLU A 1 123 ? 16.633 -9.765 2.662 1.00 83.62 123 GLU A C 1
ATOM 899 O O . GLU A 1 123 ? 17.507 -9.544 3.505 1.00 83.62 123 GLU A O 1
ATOM 904 N N . PHE A 1 124 ? 15.787 -8.825 2.265 1.00 89.94 124 PHE A N 1
ATOM 905 C CA . PHE A 1 124 ? 15.743 -7.485 2.838 1.00 89.94 124 PHE A CA 1
ATOM 906 C C . PHE A 1 124 ? 14.293 -7.093 3.096 1.00 89.94 124 PHE A C 1
ATOM 908 O O . PHE A 1 124 ? 13.363 -7.805 2.733 1.00 89.94 124 PHE A O 1
ATOM 915 N N . ALA A 1 125 ? 14.070 -5.964 3.751 1.00 90.88 125 ALA A N 1
ATOM 916 C CA . ALA A 1 125 ? 12.744 -5.415 3.948 1.00 90.88 125 ALA A CA 1
ATOM 917 C C . ALA A 1 125 ? 12.681 -3.971 3.471 1.00 90.88 125 ALA A C 1
ATOM 919 O O . ALA A 1 125 ? 13.595 -3.177 3.685 1.00 90.88 125 ALA A O 1
ATOM 920 N N . LEU A 1 126 ? 11.573 -3.629 2.830 1.00 91.50 126 LEU A N 1
ATOM 921 C CA . LEU A 1 126 ? 11.272 -2.276 2.405 1.00 91.50 126 LEU A CA 1
ATOM 922 C C . LEU A 1 126 ? 10.452 -1.588 3.492 1.00 91.50 126 LEU A C 1
ATOM 924 O O . LEU A 1 126 ? 9.393 -2.081 3.884 1.00 91.50 126 LEU A O 1
ATOM 928 N N . ARG A 1 127 ? 10.913 -0.434 3.967 1.00 93.38 127 ARG A N 1
ATOM 929 C CA . ARG A 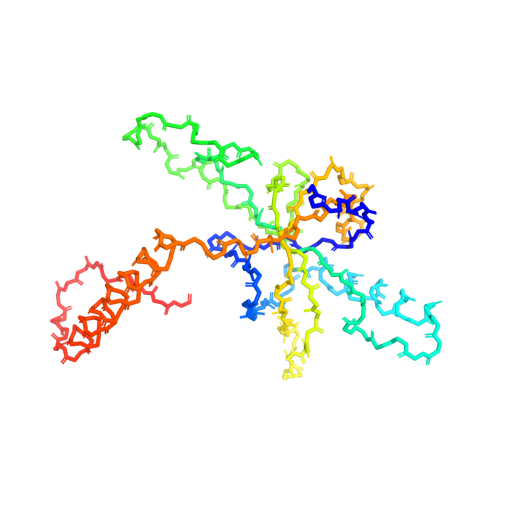1 127 ? 10.133 0.414 4.861 1.00 93.38 127 ARG A CA 1
ATOM 930 C C . ARG A 1 127 ? 9.386 1.444 4.029 1.00 93.38 127 ARG A C 1
ATOM 932 O O . ARG A 1 127 ? 9.991 2.222 3.290 1.00 93.38 127 ARG A O 1
ATOM 939 N N . VAL A 1 128 ? 8.065 1.433 4.146 1.00 94.31 128 VAL A N 1
ATOM 940 C CA . VAL A 1 128 ? 7.172 2.323 3.401 1.00 94.31 128 VAL A CA 1
ATOM 941 C C . VAL A 1 128 ? 6.285 3.096 4.359 1.00 94.31 128 VAL A C 1
ATOM 943 O O . VAL A 1 128 ? 5.973 2.616 5.445 1.00 94.31 128 VAL A O 1
ATOM 946 N N . GLU A 1 129 ? 5.871 4.291 3.964 1.00 95.19 129 GLU A N 1
ATOM 947 C CA . GLU A 1 129 ? 4.925 5.113 4.717 1.00 95.19 129 GLU A CA 1
ATOM 948 C C . GLU A 1 129 ? 3.777 5.540 3.813 1.00 95.19 129 GLU A C 1
ATOM 950 O O . GLU A 1 129 ? 4.008 6.092 2.735 1.00 95.19 129 GLU A O 1
ATOM 955 N N . GLY A 1 130 ? 2.545 5.269 4.244 1.00 94.38 130 GLY A N 1
ATOM 956 C CA . GLY A 1 130 ? 1.344 5.641 3.509 1.00 94.38 130 GLY A CA 1
ATOM 957 C C . GLY A 1 130 ? 1.108 7.150 3.523 1.00 94.38 130 GLY A C 1
ATOM 958 O O . GLY A 1 130 ? 1.245 7.799 4.553 1.00 94.38 130 GLY A O 1
ATOM 959 N N . ILE A 1 131 ? 0.703 7.708 2.387 1.00 92.38 131 ILE A N 1
ATOM 960 C CA . ILE A 1 131 ? 0.488 9.148 2.188 1.00 92.38 131 ILE A CA 1
ATOM 961 C C . ILE A 1 131 ? -0.997 9.445 1.998 1.00 92.38 131 ILE A C 1
ATOM 963 O O . ILE A 1 131 ? -1.565 10.262 2.712 1.00 92.38 131 ILE A O 1
ATOM 967 N N . ALA A 1 132 ? -1.632 8.800 1.020 1.00 93.56 132 ALA A N 1
ATOM 968 C CA . ALA A 1 132 ? -3.013 9.086 0.641 1.00 93.56 132 ALA A CA 1
ATOM 969 C C . ALA A 1 132 ? -3.691 7.843 0.070 1.00 93.56 132 ALA A C 1
ATOM 971 O O . ALA A 1 132 ? -3.028 6.970 -0.500 1.00 93.56 132 ALA A O 1
ATOM 972 N N . ARG A 1 133 ? -5.020 7.774 0.182 1.00 94.25 133 ARG A N 1
ATOM 973 C CA . ARG A 1 133 ? -5.786 6.707 -0.464 1.00 94.25 133 ARG A CA 1
ATOM 974 C C . ARG A 1 133 ? -5.767 6.909 -1.970 1.00 94.25 133 ARG A C 1
ATOM 976 O O . ARG A 1 133 ? -5.831 8.031 -2.475 1.00 94.25 133 ARG A O 1
ATOM 983 N N . ILE A 1 134 ? -5.699 5.803 -2.691 1.00 94.94 134 ILE A N 1
ATOM 984 C CA . ILE A 1 134 ? -5.745 5.793 -4.146 1.00 94.94 134 ILE A CA 1
ATOM 985 C C . ILE A 1 134 ? -6.770 4.784 -4.635 1.00 94.94 134 ILE A C 1
ATOM 987 O O . ILE A 1 134 ? -7.005 3.752 -4.005 1.00 94.94 134 ILE A O 1
ATOM 991 N N . ARG A 1 135 ? -7.344 5.076 -5.799 1.00 94.25 135 ARG A N 1
ATOM 992 C CA . ARG A 1 135 ? -8.095 4.104 -6.587 1.00 94.25 135 ARG A CA 1
ATOM 993 C C . ARG A 1 135 ? -7.288 3.730 -7.819 1.00 94.25 135 ARG A C 1
ATOM 995 O O . ARG A 1 135 ? -6.873 4.612 -8.570 1.00 94.25 135 ARG A O 1
ATOM 1002 N N . VAL A 1 136 ? -7.090 2.440 -8.030 1.00 93.75 136 VAL A N 1
ATOM 1003 C CA . VAL A 1 136 ? -6.504 1.876 -9.242 1.00 93.75 136 VAL A CA 1
ATOM 1004 C C . VAL A 1 136 ? -7.553 1.956 -10.349 1.00 93.75 136 VAL A C 1
ATOM 1006 O O . VAL A 1 136 ? -8.601 1.320 -10.270 1.00 93.75 136 VAL A O 1
ATOM 1009 N N . GLU A 1 137 ? -7.303 2.770 -11.373 1.00 93.25 137 GLU A N 1
ATOM 1010 C CA . GLU A 1 137 ? -8.202 2.875 -12.530 1.00 93.25 137 GLU A CA 1
ATOM 1011 C C . GLU A 1 137 ? -7.889 1.786 -13.554 1.00 93.25 137 GLU A C 1
ATOM 1013 O O . GLU A 1 137 ? -8.779 1.116 -14.076 1.00 93.25 137 GLU A O 1
ATOM 1018 N N . LYS A 1 138 ? -6.600 1.619 -13.859 1.00 93.06 138 LYS A N 1
ATOM 1019 C CA . LYS A 1 138 ? -6.134 0.665 -14.861 1.00 93.06 138 LYS A CA 1
ATOM 1020 C C . LYS A 1 138 ? -4.699 0.250 -14.574 1.00 93.06 138 LYS A C 1
ATOM 1022 O O . LYS A 1 138 ? -3.815 1.098 -14.527 1.00 93.06 138 LYS A O 1
ATOM 1027 N N . VAL A 1 139 ? -4.468 -1.055 -14.482 1.00 93.81 139 VAL A N 1
ATOM 1028 C CA . VAL A 1 139 ? -3.123 -1.642 -14.551 1.00 93.81 139 VAL A CA 1
ATOM 1029 C C . VAL A 1 139 ? -2.637 -1.568 -16.000 1.00 93.81 139 VAL A C 1
ATOM 1031 O O . VAL A 1 139 ? -3.321 -2.047 -16.909 1.00 93.81 139 VAL A O 1
ATOM 1034 N N . THR A 1 140 ? -1.505 -0.902 -16.216 1.00 94.25 140 THR A N 1
ATOM 1035 C CA . THR A 1 140 ? -0.864 -0.703 -17.525 1.00 94.25 140 THR A CA 1
ATOM 1036 C C . THR A 1 140 ? 0.208 -1.748 -17.803 1.00 94.25 140 THR A C 1
ATOM 1038 O O . THR A 1 140 ? 0.439 -2.071 -18.962 1.00 94.25 140 THR A O 1
ATOM 1041 N N . GLN A 1 141 ? 0.819 -2.294 -16.752 1.00 93.06 141 GLN A N 1
ATOM 1042 C CA . GLN A 1 141 ? 1.860 -3.313 -16.824 1.00 93.06 141 GLN A CA 1
ATOM 1043 C C . GLN A 1 141 ? 1.731 -4.252 -15.621 1.00 93.06 141 GLN A C 1
ATOM 1045 O O . GLN A 1 141 ? 1.447 -3.783 -14.523 1.00 93.06 141 GLN A O 1
ATOM 1050 N N . GLU A 1 142 ? 1.952 -5.554 -15.812 1.00 91.00 142 GLU A N 1
ATOM 1051 C CA . GLU A 1 142 ? 2.001 -6.536 -14.711 1.00 91.00 142 GLU A CA 1
ATOM 1052 C C . GLU A 1 142 ? 3.426 -7.019 -14.402 1.00 91.00 142 GLU A C 1
ATOM 1054 O O . GLU A 1 142 ? 3.747 -7.329 -13.258 1.00 91.00 142 GLU A O 1
ATOM 1059 N N . ARG A 1 143 ? 4.297 -7.094 -15.417 1.00 92.25 143 ARG A N 1
ATOM 1060 C CA . ARG A 1 143 ? 5.662 -7.633 -15.317 1.00 92.25 143 ARG A CA 1
ATOM 1061 C C . ARG A 1 143 ? 6.666 -6.675 -15.969 1.00 92.25 143 ARG A C 1
ATOM 1063 O O . ARG A 1 143 ? 6.307 -6.049 -16.963 1.00 92.25 143 ARG A O 1
ATOM 1070 N N . PRO A 1 144 ? 7.907 -6.566 -15.455 1.00 89.38 144 PRO A N 1
ATOM 1071 C CA . PRO A 1 144 ? 8.485 -7.322 -14.331 1.00 89.38 144 PRO A CA 1
ATOM 1072 C C . PRO A 1 144 ? 7.971 -6.890 -12.946 1.00 89.38 144 PRO A C 1
ATOM 1074 O O . PRO A 1 144 ? 8.122 -7.627 -11.981 1.00 89.38 144 PRO A O 1
ATOM 1077 N N . HIS A 1 145 ? 7.312 -5.737 -12.872 1.00 91.62 145 HIS A N 1
ATOM 1078 C CA . HIS A 1 145 ? 6.547 -5.250 -11.727 1.00 91.62 145 HIS A CA 1
ATOM 1079 C C . HIS A 1 145 ? 5.257 -4.600 -12.237 1.00 91.62 145 HIS A C 1
ATOM 1081 O O . HIS A 1 145 ? 5.149 -4.264 -13.425 1.00 91.62 145 HIS A O 1
ATOM 1087 N N . PHE A 1 146 ? 4.301 -4.388 -11.336 1.00 94.00 146 PHE A N 1
ATOM 1088 C CA . PHE A 1 146 ? 3.051 -3.738 -11.689 1.00 94.00 146 PHE A CA 1
ATOM 1089 C C . PHE A 1 146 ? 3.232 -2.232 -11.887 1.00 94.00 146 PHE A C 1
ATOM 1091 O O . PHE A 1 146 ? 3.829 -1.552 -11.056 1.00 94.00 146 PHE A O 1
ATOM 1098 N N . GLU A 1 147 ? 2.628 -1.692 -12.939 1.00 94.69 147 GLU A N 1
ATOM 1099 C CA . GLU A 1 147 ? 2.367 -0.262 -13.065 1.00 94.69 147 GLU A CA 1
ATOM 1100 C C . GLU A 1 147 ? 0.877 -0.035 -13.269 1.00 94.69 147 GLU A C 1
ATOM 1102 O O . GLU A 1 147 ? 0.208 -0.773 -14.000 1.00 94.69 147 GLU A O 1
ATOM 1107 N N . ALA A 1 148 ? 0.346 1.005 -12.632 1.00 95.25 148 ALA A N 1
ATOM 1108 C CA . ALA A 1 148 ? -1.049 1.361 -12.785 1.00 95.25 148 ALA A CA 1
ATOM 1109 C C . ALA A 1 148 ? -1.270 2.869 -12.811 1.00 95.25 148 ALA A C 1
ATOM 1111 O O . ALA A 1 148 ? -0.582 3.649 -12.150 1.00 95.25 148 ALA A O 1
ATOM 1112 N N . LYS A 1 149 ? -2.303 3.265 -13.551 1.00 95.38 149 LYS A N 1
ATOM 1113 C CA . LYS A 1 149 ? -2.897 4.593 -13.484 1.00 95.38 149 LYS A CA 1
ATOM 1114 C C . LYS A 1 149 ? -3.813 4.650 -12.266 1.00 95.38 149 LYS A C 1
ATOM 1116 O O . LYS A 1 149 ? -4.751 3.856 -12.156 1.00 95.38 149 LYS A O 1
ATOM 1121 N N . VAL A 1 150 ? -3.522 5.573 -11.357 1.00 95.19 150 VAL A N 1
ATOM 1122 C CA . VAL A 1 150 ? -4.212 5.707 -10.075 1.00 95.19 150 VAL A CA 1
ATOM 1123 C C . VAL A 1 150 ? -4.743 7.118 -9.878 1.00 95.19 150 VAL A C 1
ATOM 1125 O O . VAL A 1 150 ? -4.135 8.099 -10.314 1.00 95.19 150 VAL A O 1
ATOM 1128 N N . LYS A 1 151 ? -5.875 7.213 -9.187 1.00 94.94 151 LYS A N 1
ATOM 1129 C CA . LYS A 1 151 ? -6.529 8.463 -8.808 1.00 94.94 151 LYS A CA 1
ATOM 1130 C C . LYS A 1 151 ? -6.356 8.700 -7.313 1.00 94.94 151 LYS A C 1
ATOM 1132 O O . LYS A 1 151 ? -6.700 7.826 -6.519 1.00 94.94 151 LYS A O 1
ATOM 1137 N N . TYR A 1 152 ? -5.839 9.868 -6.942 1.00 93.56 152 TYR A N 1
ATOM 1138 C CA . TYR A 1 152 ? -5.629 10.255 -5.547 1.00 93.56 152 TYR A CA 1
ATOM 1139 C C . TYR A 1 152 ? -6.921 10.731 -4.885 1.00 93.56 152 TYR A C 1
ATOM 1141 O O . TYR A 1 152 ? -7.685 11.506 -5.468 1.00 93.56 152 TYR A O 1
ATOM 1149 N N . PHE A 1 153 ? -7.106 10.297 -3.642 1.00 91.19 153 PHE A N 1
ATOM 1150 C CA . PHE A 1 153 ? -8.134 10.761 -2.724 1.00 91.19 153 PHE A CA 1
ATOM 1151 C C . PHE A 1 153 ? -7.443 11.278 -1.464 1.00 91.19 153 PHE A C 1
ATOM 1153 O O . PHE A 1 153 ? -6.925 10.505 -0.656 1.00 91.19 153 PHE A O 1
ATOM 1160 N N . TYR A 1 154 ? -7.402 12.601 -1.342 1.00 86.62 154 TYR A N 1
ATOM 1161 C CA . TYR A 1 154 ? -6.955 13.271 -0.130 1.00 86.62 154 TYR A CA 1
ATOM 1162 C C . TYR A 1 154 ? -8.152 13.434 0.797 1.00 86.62 154 TYR A C 1
ATOM 1164 O O . TYR A 1 154 ? -9.198 13.924 0.368 1.00 86.62 154 TYR A O 1
ATOM 1172 N N . ASP A 1 155 ? -7.993 13.003 2.043 1.00 77.94 155 ASP A N 1
ATOM 1173 C CA . ASP A 1 155 ? -9.018 13.195 3.058 1.00 77.94 155 ASP A CA 1
ATOM 1174 C C . ASP A 1 155 ? -9.033 14.672 3.464 1.00 77.94 155 ASP A C 1
ATOM 1176 O O . ASP A 1 155 ? -8.041 15.208 3.960 1.00 77.94 155 ASP A O 1
ATOM 1180 N N . GLU A 1 156 ? -10.166 15.337 3.255 1.00 79.31 156 GLU A N 1
ATOM 1181 C CA . GLU A 1 156 ? -10.438 16.638 3.858 1.00 79.31 156 GLU A CA 1
ATOM 1182 C C . GLU A 1 156 ? -11.015 16.373 5.254 1.00 79.31 156 GLU A C 1
ATOM 1184 O O . GLU A 1 156 ? -12.116 15.841 5.392 1.00 79.31 156 GLU A O 1
ATOM 1189 N N . VAL A 1 157 ? -10.254 16.693 6.303 1.00 71.06 157 VAL A N 1
ATOM 1190 C CA . VAL A 1 157 ? -10.734 16.554 7.683 1.00 71.06 157 VAL A CA 1
ATOM 1191 C C . VAL A 1 157 ? -11.652 17.735 7.985 1.00 71.06 157 VAL A C 1
ATOM 1193 O O . VAL A 1 157 ? -11.193 18.820 8.337 1.00 71.06 157 VAL A O 1
ATOM 1196 N N . ALA A 1 158 ? -12.956 17.535 7.810 1.00 71.50 158 ALA A N 1
ATOM 1197 C CA . ALA A 1 158 ? -13.966 18.466 8.292 1.00 71.50 158 ALA A CA 1
ATOM 1198 C C . ALA A 1 158 ? -14.215 18.188 9.778 1.00 71.50 158 ALA A C 1
ATOM 1200 O O . ALA A 1 158 ? -14.787 17.165 10.141 1.00 71.50 158 ALA A O 1
ATOM 1201 N N . THR A 1 159 ? -13.743 19.079 10.644 1.00 74.81 159 THR A N 1
ATOM 1202 C CA . THR A 1 159 ? -13.845 18.909 12.095 1.00 74.81 159 THR A CA 1
ATOM 1203 C C . THR A 1 159 ? -15.217 19.364 12.593 1.00 74.81 159 THR A C 1
ATOM 1205 O O . THR A 1 159 ? -15.358 20.475 13.105 1.00 74.81 159 THR A O 1
ATOM 1208 N N . ASP A 1 160 ? -16.246 18.536 12.421 1.00 86.00 160 ASP A N 1
ATOM 1209 C CA . ASP A 1 160 ? -17.544 18.769 13.055 1.00 86.00 160 ASP A CA 1
ATOM 1210 C C . ASP A 1 160 ? -17.553 18.261 14.513 1.00 86.00 160 ASP A C 1
ATOM 1212 O O . ASP A 1 160 ? -16.707 17.470 14.945 1.00 86.00 160 ASP A O 1
ATOM 1216 N N . ALA A 1 161 ? -18.492 18.768 15.316 1.00 88.81 161 ALA A N 1
ATOM 1217 C CA . ALA A 1 161 ? -18.582 18.410 16.734 1.00 88.81 161 ALA A CA 1
ATOM 1218 C C . ALA A 1 161 ? -18.842 16.903 16.933 1.00 88.81 161 ALA A C 1
ATOM 1220 O O . ALA A 1 161 ? -18.312 16.299 17.864 1.00 88.81 161 ALA A O 1
ATOM 1221 N N . GLN A 1 162 ? -19.598 16.283 16.020 1.00 89.62 162 GLN A N 1
ATOM 1222 C CA . GLN A 1 162 ? -19.906 14.853 16.058 1.00 89.62 162 GLN A CA 1
ATOM 1223 C C . GLN A 1 162 ? -18.661 13.989 15.810 1.00 89.62 162 GLN A C 1
ATOM 1225 O O . GLN A 1 162 ? -18.419 13.034 16.548 1.00 89.62 162 GLN A O 1
ATOM 1230 N N . MET A 1 163 ? -17.818 14.330 14.831 1.00 87.75 163 MET A N 1
ATOM 1231 C CA . MET A 1 163 ? -16.558 13.631 14.571 1.00 87.75 163 MET A CA 1
ATOM 1232 C C . MET A 1 163 ? -15.599 13.759 15.754 1.00 87.75 163 MET A C 1
ATOM 1234 O O . MET A 1 163 ? -14.924 12.788 16.096 1.00 87.75 163 MET A O 1
ATOM 1238 N N . GLN A 1 164 ? -15.548 14.921 16.414 1.00 89.44 164 GLN A N 1
ATOM 1239 C CA . GLN A 1 164 ? -14.730 15.099 17.618 1.00 89.44 164 GLN A CA 1
ATOM 1240 C C . GLN A 1 164 ? -15.196 14.209 18.776 1.00 89.44 164 GLN A C 1
ATOM 1242 O O . GLN A 1 164 ? -14.364 13.608 19.466 1.00 89.44 164 GLN A O 1
ATOM 1247 N N . GLU A 1 165 ? -16.508 14.095 18.980 1.00 92.94 165 GLU A N 1
ATOM 1248 C CA . GLU A 1 165 ? -17.094 13.228 20.002 1.00 92.94 165 GLU A CA 1
ATOM 1249 C C . GLU A 1 165 ? -16.811 11.749 19.707 1.00 92.94 165 GLU A C 1
ATOM 1251 O O . GLU A 1 165 ? -16.258 11.041 20.554 1.00 92.94 165 GLU A O 1
ATOM 1256 N N . LEU A 1 166 ? -17.070 11.299 18.474 1.00 92.31 166 LEU A N 1
ATOM 1257 C CA . LEU A 1 166 ? -16.775 9.933 18.029 1.00 92.31 166 LEU A CA 1
ATOM 1258 C C . LEU A 1 166 ? -15.284 9.600 18.146 1.00 92.31 166 LEU A C 1
ATOM 1260 O O . LEU A 1 166 ? -14.919 8.513 18.594 1.00 92.31 166 LEU A O 1
ATOM 1264 N N . PHE A 1 167 ? -14.403 10.537 17.794 1.00 90.75 167 PHE A N 1
ATOM 1265 C CA . PHE A 1 167 ? -12.962 10.347 17.925 1.00 90.75 167 PHE A CA 1
ATOM 1266 C C . PHE A 1 167 ? -12.524 10.253 19.391 1.00 90.75 167 PHE A C 1
ATOM 1268 O O . PHE A 1 167 ? -11.650 9.452 19.734 1.00 90.75 167 PHE A O 1
ATOM 1275 N N . SER A 1 168 ? -13.151 11.029 20.277 1.00 93.12 168 SER A N 1
ATOM 1276 C CA . SER A 1 168 ? -12.906 10.961 21.722 1.00 93.12 168 SER A CA 1
ATOM 1277 C C . SER A 1 168 ? -13.358 9.620 22.302 1.00 93.12 168 SER A C 1
ATOM 1279 O O . SER A 1 168 ? -12.609 8.990 23.054 1.00 93.12 168 SER A O 1
ATOM 1281 N N . LEU A 1 169 ? -14.527 9.130 21.881 1.00 95.62 169 LEU A N 1
ATOM 1282 C CA . LEU A 1 169 ? -15.032 7.811 22.254 1.00 95.62 169 LEU A CA 1
ATOM 1283 C C . LEU A 1 169 ? -14.115 6.687 21.750 1.00 95.62 169 LEU A C 1
ATOM 1285 O O . LEU A 1 169 ? -13.763 5.789 22.517 1.00 95.62 169 LEU A O 1
ATOM 1289 N N . LEU A 1 170 ? -13.666 6.756 20.493 1.00 94.81 170 LEU A N 1
ATOM 1290 C CA . LEU A 1 170 ? -12.742 5.778 19.917 1.00 94.81 170 LEU A CA 1
ATOM 1291 C C . LEU A 1 170 ? -11.430 5.712 20.708 1.00 94.81 170 LEU A C 1
ATOM 1293 O O . LEU A 1 170 ? -10.938 4.617 20.994 1.00 94.81 170 LEU A O 1
ATOM 1297 N N . LYS A 1 171 ? -10.873 6.864 21.108 1.00 95.25 171 LYS A N 1
ATOM 1298 C CA . LYS A 1 171 ? -9.669 6.919 21.955 1.00 95.25 171 LYS A CA 1
ATOM 1299 C C . LYS A 1 171 ? -9.891 6.255 23.307 1.00 95.25 171 LYS A C 1
ATOM 1301 O O . LYS A 1 171 ? -9.020 5.510 23.757 1.00 95.25 171 LYS A O 1
ATOM 1306 N N . LEU A 1 172 ? -11.028 6.522 23.950 1.00 96.69 172 LEU A N 1
ATOM 1307 C CA . LEU A 1 172 ? -11.370 5.920 25.236 1.00 96.69 172 LEU A CA 1
ATOM 1308 C C . LEU A 1 172 ? -11.441 4.392 25.114 1.00 96.69 172 LEU A C 1
ATOM 1310 O O . LEU A 1 172 ? -10.711 3.692 25.814 1.00 96.69 172 LEU A O 1
ATOM 1314 N N . ARG A 1 173 ? -12.220 3.880 24.153 1.00 95.75 173 ARG A N 1
ATOM 1315 C CA . ARG A 1 173 ? -12.384 2.433 23.929 1.00 95.75 173 ARG A CA 1
ATOM 1316 C C . ARG A 1 173 ? -11.090 1.738 23.516 1.00 95.75 173 ARG A C 1
ATOM 1318 O O . ARG A 1 173 ? -10.801 0.644 23.989 1.00 95.75 173 ARG A O 1
ATOM 1325 N N . SER A 1 174 ? -10.263 2.385 22.698 1.00 95.00 174 SER A N 1
ATOM 1326 C CA . SER A 1 174 ? -8.952 1.841 22.318 1.00 95.00 174 SER A CA 1
ATOM 1327 C C . SER A 1 174 ? -8.019 1.714 23.527 1.00 95.00 174 SER A C 1
ATOM 1329 O O . SER A 1 174 ? -7.308 0.720 23.658 1.00 95.00 174 SER A O 1
ATOM 1331 N N . ARG A 1 175 ? -8.035 2.689 24.449 1.00 95.31 175 ARG A N 1
ATOM 1332 C CA . ARG A 1 175 ? -7.255 2.621 25.698 1.00 95.31 175 ARG A CA 1
ATOM 1333 C C . ARG A 1 175 ? -7.753 1.522 26.631 1.00 95.31 175 ARG A C 1
ATOM 1335 O O . ARG A 1 175 ? -6.926 0.848 27.245 1.00 95.31 175 ARG A O 1
ATOM 1342 N N . GLU A 1 176 ? -9.065 1.334 26.729 1.00 95.38 176 GLU A N 1
ATOM 1343 C CA . GLU A 1 176 ? -9.662 0.229 27.489 1.00 95.38 176 GLU A CA 1
ATOM 1344 C C . GLU A 1 176 ? -9.217 -1.120 26.916 1.00 95.38 176 GLU A C 1
ATOM 1346 O O . GLU A 1 176 ? -8.677 -1.944 27.652 1.00 95.38 176 GLU A O 1
ATOM 1351 N N . LEU A 1 177 ? -9.326 -1.305 25.596 1.00 94.25 177 LEU A N 1
ATOM 1352 C CA . LEU A 1 177 ? -8.890 -2.526 24.919 1.00 94.25 177 LEU A CA 1
ATOM 1353 C C . LEU A 1 177 ? -7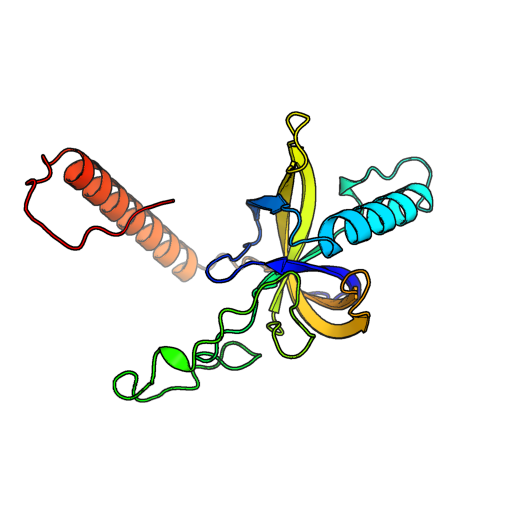.403 -2.816 25.159 1.00 94.25 177 LEU A C 1
ATOM 1355 O O . LEU A 1 177 ? -7.044 -3.929 25.531 1.00 94.25 177 LEU A O 1
ATOM 1359 N N . VAL A 1 178 ? -6.530 -1.818 24.996 1.00 93.88 178 VAL A N 1
ATOM 1360 C CA . VAL A 1 178 ? -5.088 -1.983 25.249 1.00 93.88 178 VAL A CA 1
ATOM 1361 C C . VAL A 1 178 ? -4.818 -2.334 26.712 1.00 93.88 178 VAL A C 1
ATOM 1363 O O . VAL A 1 178 ? -3.946 -3.154 26.991 1.00 93.88 178 VAL A O 1
ATOM 1366 N N . THR A 1 179 ? -5.560 -1.745 27.651 1.00 93.00 179 THR A N 1
ATOM 1367 C CA . THR A 1 179 ? -5.454 -2.084 29.078 1.00 93.00 179 THR A CA 1
ATOM 1368 C C . THR A 1 179 ? -5.834 -3.542 29.324 1.00 93.00 179 THR A C 1
ATOM 1370 O O . THR A 1 179 ? -5.081 -4.256 29.981 1.00 93.00 179 THR A O 1
ATOM 1373 N N . ILE A 1 180 ? -6.940 -4.007 28.739 1.00 93.06 180 ILE A N 1
ATOM 1374 C CA . ILE A 1 180 ? -7.381 -5.403 28.839 1.00 93.06 180 ILE A CA 1
ATOM 1375 C C . ILE A 1 180 ? -6.323 -6.338 28.251 1.00 93.06 180 ILE A C 1
ATOM 1377 O O . ILE A 1 180 ? -5.891 -7.256 28.937 1.00 93.06 180 ILE A O 1
ATOM 1381 N N . LEU A 1 181 ? -5.832 -6.069 27.037 1.00 91.06 181 LEU A N 1
ATOM 1382 C CA . LEU A 1 181 ? -4.796 -6.887 26.396 1.00 91.06 181 LEU A CA 1
ATOM 1383 C C . LEU A 1 181 ? -3.517 -6.968 27.238 1.00 91.06 181 LEU A C 1
ATOM 1385 O O . LEU A 1 181 ? -2.918 -8.037 27.343 1.00 91.06 181 LEU A O 1
ATOM 1389 N N . ARG A 1 182 ? -3.108 -5.862 27.872 1.00 88.69 182 ARG A N 1
ATOM 1390 C CA . ARG A 1 182 ? -1.961 -5.846 28.792 1.00 88.69 182 ARG A CA 1
ATOM 1391 C C . ARG A 1 182 ? -2.202 -6.713 30.023 1.00 88.69 182 ARG A C 1
ATOM 1393 O O . ARG A 1 182 ? -1.310 -7.463 30.397 1.00 88.69 182 ARG A O 1
ATOM 1400 N N . ILE A 1 183 ? -3.384 -6.636 30.634 1.00 89.38 183 ILE A N 1
ATOM 1401 C CA . ILE A 1 183 ? -3.739 -7.468 31.793 1.00 89.38 183 ILE A CA 1
ATOM 1402 C C . ILE A 1 183 ? -3.787 -8.946 31.388 1.00 89.38 183 ILE A C 1
ATOM 1404 O O . ILE A 1 183 ? -3.189 -9.781 32.057 1.00 89.38 183 ILE A O 1
ATOM 1408 N N . SER A 1 184 ? -4.421 -9.272 30.259 1.00 87.00 184 SER A N 1
ATOM 1409 C CA . SER A 1 184 ? -4.490 -10.638 29.735 1.00 87.00 184 SER A CA 1
ATOM 1410 C C . SER A 1 184 ? -3.115 -11.217 29.404 1.00 87.00 184 SER A C 1
ATOM 1412 O O . SER A 1 184 ? -2.898 -12.406 29.607 1.00 87.00 184 SER A O 1
ATOM 1414 N N . ALA A 1 185 ? -2.169 -10.397 28.939 1.00 84.75 185 ALA A N 1
ATOM 1415 C CA . ALA A 1 185 ? -0.796 -10.831 28.689 1.00 84.75 185 ALA A CA 1
ATOM 1416 C C . ALA A 1 185 ? -0.006 -11.143 29.975 1.00 84.75 185 ALA A C 1
ATOM 1418 O O . ALA A 1 185 ? 0.974 -11.881 29.910 1.00 84.75 185 ALA A O 1
ATOM 1419 N N . LEU A 1 186 ? -0.419 -10.593 31.124 1.00 82.50 186 LEU A N 1
ATOM 1420 C CA . LEU A 1 186 ? 0.171 -10.872 32.438 1.00 82.50 186 LEU A CA 1
ATOM 1421 C C . LEU A 1 186 ? -0.453 -12.096 33.126 1.00 82.50 186 LEU A C 1
ATOM 1423 O O . LEU A 1 186 ? 0.110 -12.592 34.102 1.00 82.50 186 LEU A O 1
ATOM 1427 N N . LEU A 1 187 ? -1.601 -12.587 32.643 1.00 76.38 187 LEU A N 1
ATOM 1428 C CA . LEU A 1 187 ? -2.207 -13.807 33.167 1.00 76.38 187 LEU A CA 1
ATOM 1429 C C . LEU A 1 187 ? -1.378 -15.028 32.723 1.00 76.38 187 LEU A C 1
ATOM 1431 O O . LEU A 1 187 ? -1.067 -15.159 31.535 1.00 76.38 187 LEU A O 1
ATOM 1435 N N . PRO A 1 188 ? -1.012 -15.933 33.649 1.00 63.31 188 PRO A N 1
ATOM 1436 C CA . PRO A 1 188 ? -0.259 -17.132 33.313 1.00 63.31 188 PRO A CA 1
ATOM 1437 C C . PRO A 1 188 ? -1.077 -18.007 32.361 1.00 63.31 188 PRO A C 1
ATOM 1439 O O . PRO A 1 188 ? -2.228 -18.348 32.634 1.00 63.31 188 PRO A O 1
ATOM 1442 N N . ARG A 1 189 ? -0.477 -18.362 31.222 1.00 60.62 189 ARG A N 1
ATOM 1443 C CA . ARG A 1 189 ? -1.090 -19.272 30.253 1.00 60.62 189 ARG A CA 1
ATOM 1444 C C . ARG A 1 189 ? -1.077 -20.682 30.843 1.00 60.62 189 ARG A C 1
ATOM 1446 O O . ARG A 1 189 ? -0.010 -21.179 31.198 1.00 60.62 189 ARG A O 1
ATOM 1453 N N . SER A 1 190 ? -2.240 -21.322 30.958 1.00 57.25 190 SER A N 1
ATOM 1454 C CA . SER A 1 190 ? -2.308 -22.748 31.278 1.00 57.25 190 SER A CA 1
ATOM 1455 C C . SER A 1 190 ? -1.764 -23.558 30.088 1.00 57.25 190 SER A C 1
ATOM 1457 O O . SER A 1 190 ? -2.074 -23.227 28.941 1.00 57.25 190 SER A O 1
ATOM 1459 N N . PRO A 1 191 ? -0.946 -24.597 30.326 1.00 57.28 191 PRO A N 1
ATOM 1460 C CA . PRO A 1 191 ? -0.289 -25.365 29.263 1.00 57.28 191 PRO A CA 1
ATOM 1461 C C . PRO A 1 191 ? -1.250 -26.159 28.353 1.00 57.28 191 PRO A C 1
ATOM 1463 O O . PRO A 1 191 ? -0.826 -26.595 27.290 1.00 57.28 191 PRO A O 1
ATOM 1466 N N . ASP A 1 192 ? -2.535 -26.275 28.714 1.00 51.06 192 ASP A N 1
ATOM 1467 C CA . ASP A 1 192 ? -3.510 -27.165 28.059 1.00 51.06 192 ASP A CA 1
ATOM 1468 C C . ASP A 1 192 ? -4.629 -26.452 27.267 1.00 51.06 192 ASP A C 1
ATOM 1470 O O . ASP A 1 192 ? -5.697 -27.024 27.065 1.00 51.06 192 ASP A O 1
ATOM 1474 N N . SER A 1 193 ? -4.443 -25.207 26.803 1.00 49.41 193 SER A N 1
ATOM 1475 C CA . SER A 1 193 ? -5.456 -24.531 25.964 1.00 49.41 193 SER A CA 1
ATOM 1476 C C . SER A 1 193 ? -5.049 -24.469 24.479 1.00 49.41 193 SER A C 1
ATOM 1478 O O . SER A 1 193 ? -4.233 -23.620 24.101 1.00 49.41 193 SER A O 1
ATOM 1480 N N . PRO A 1 194 ? -5.597 -25.346 23.610 1.00 50.06 194 PRO A N 1
ATOM 1481 C CA . PRO A 1 194 ? -5.358 -25.320 22.172 1.00 50.06 194 PRO A CA 1
ATOM 1482 C C . PRO A 1 194 ? -6.250 -24.252 21.524 1.00 50.06 194 PRO A C 1
ATOM 1484 O O . PRO A 1 194 ? -7.420 -24.490 21.242 1.00 50.06 194 PRO A O 1
ATOM 1487 N N . GLY A 1 195 ? -5.720 -23.049 21.301 1.00 53.75 195 GLY A N 1
ATOM 1488 C CA . GLY A 1 195 ? -6.479 -22.009 20.586 1.00 53.75 195 GLY A CA 1
ATOM 1489 C C . GLY A 1 195 ? -5.912 -20.590 20.606 1.00 53.75 195 GLY A C 1
ATOM 1490 O O . GLY A 1 195 ? -6.622 -19.643 20.278 1.00 53.75 195 GLY A O 1
ATOM 1491 N N . GLY A 1 196 ? -4.657 -20.396 21.014 1.00 45.41 196 GLY A N 1
ATOM 1492 C CA . GLY A 1 196 ? -4.051 -19.065 21.045 1.00 45.41 196 GLY A CA 1
ATOM 1493 C C . GLY A 1 196 ? -3.598 -18.607 19.660 1.00 45.41 196 GLY A C 1
ATOM 1494 O O . GLY A 1 196 ? -2.692 -19.206 19.091 1.00 45.41 196 GLY A O 1
ATOM 1495 N N . LEU A 1 197 ? -4.190 -17.519 19.153 1.00 50.62 197 LEU A N 1
ATOM 1496 C CA . LEU A 1 197 ? -3.718 -16.781 17.978 1.00 50.62 197 LEU A CA 1
ATOM 1497 C C . LEU A 1 197 ? -2.243 -16.384 18.165 1.00 50.62 197 LEU A C 1
ATOM 1499 O O . LEU A 1 197 ? -1.911 -15.543 19.005 1.00 50.62 197 LEU A O 1
ATOM 1503 N N . SER A 1 198 ? -1.363 -17.006 17.386 1.00 45.84 198 SER A N 1
ATOM 1504 C CA . SER A 1 198 ? 0.055 -16.659 17.315 1.00 45.84 198 SER A CA 1
ATOM 1505 C C . SER A 1 198 ? 0.246 -15.349 16.546 1.00 45.84 198 SER A C 1
ATOM 1507 O O . SER A 1 198 ? -0.262 -15.232 15.432 1.00 45.84 198 SER A O 1
ATOM 1509 N N . PRO A 1 199 ? 1.019 -14.379 17.063 1.00 39.31 199 PRO A N 1
ATOM 1510 C CA . PRO A 1 199 ? 1.682 -13.400 16.224 1.00 39.31 199 PRO A CA 1
ATOM 1511 C C . PRO A 1 199 ? 3.024 -13.996 15.777 1.00 39.31 199 PRO A C 1
ATOM 1513 O O . PRO A 1 199 ? 3.937 -14.158 16.588 1.00 39.31 199 PRO A O 1
ATOM 1516 N N . CYS A 1 200 ? 3.138 -14.351 14.502 1.00 33.66 200 CYS A N 1
ATOM 1517 C CA . CYS A 1 200 ? 4.417 -14.476 13.802 1.00 33.66 200 CYS A CA 1
ATOM 1518 C C . CYS A 1 200 ? 4.330 -13.628 12.537 1.00 33.66 200 CYS A C 1
ATOM 1520 O O . CYS A 1 200 ? 3.298 -13.747 11.840 1.00 33.66 200 CYS A O 1
#